Protein 3T8J (pdb70)

Solvent-accessible surface area: 12850 Å² total; per-residue (Å²): 148,74,34,0,0,0,1,3,1,2,0,3,1,1,3,0,0,6,0,0,0,22,58,47,111,22,47,3,17,0,0,0,0,0,0,0,14,0,53,30,114,29,0,7,71,2,2,6,45,0,0,17,70,16,137,101,146,10,37,1,33,30,8,12,85,142,7,64,139,24,134,53,95,53,8,48,138,22,14,0,131,0,0,9,9,104,82,69,17,100,16,173,159,39,176,38,75,180,96,64,0,1,81,2,0,24,78,21,0,76,122,52,58,37,91,0,6,0,0,0,2,1,0,2,1,0,1,0,52,0,41,93,108,37,87,50,0,32,182,53,4,110,29,0,21,0,4,0,0,2,20,131,17,95,13,39,39,32,117,48,0,4,14,9,0,30,0,0,0,11,0,0,77,42,0,9,129,21,57,12,80,6,0,0,0,0,13,9,2,0,40,98,35,20,0,50,104,117,18,19,91,55,0,83,105,46,129,28,176,0,0,87,37,0,25,69,2,0,98,62,9,18,107,28,3,46,82,75,58,174,16,128,5,0,0,0,11,11,0,0,0,0,0,0,4,33,46,31,86,0,12,78,90,81,54,140,36,41,4,40,3,19,49,55,114,101,161,50,24,0,28,6,57,21,10,114,78,98,64,156,112,58,155,29,112,160,68,38,6,34,0,0,14,76,11,60,51,154,34,0,7,100,43,0,53,64,0,0,92,85,79

Radius of gyration: 18.04 Å; Cα contacts (8 Å, |Δi|>4): 731; chains: 1; bounding box: 45×44×44 Å

InterPro domains:
  IPR001910 Inosine/uridine-preferring nucleoside hydrolase domain [PF01156] (5-302)
  IPR023186 Inosine/uridine-preferring nucleoside hydrolase [PTHR12304] (1-308)
  IPR036452 Ribonucleoside hydrolase-like [G3DSA:3.90.245.10] (1-311)
  IPR036452 Ribonucleoside hydrolase-like [SSF53590] (1-309)

Secondary structure (DSSP, 8-state):
--EEEEEE--SHHHHHHHHHHHHTT-EEEEEEE-SSSS-HHHHHHHHHHHHHHTT----EEE--SS-SSS-----HHHH-TTSSSS-----SS----SS-HHHHHHHHHHHTTTTEEEEE-S-SHHHHHHHHH-TTHHHHEEEEEEE---TTS--SSSSS--HHHHH-HHHHHHHHHTT--EEEE-HHHHTTS-B-HHHHHHHHTS-SHHHHHHHHHHHHHHHHHHHTS--SSB--HHHHHHHHHH-GGGEEEEEEEEEEE--SSSTTTT-EEEE-S-SSS-S-SS--EEEEEEE-HHHHHHHHHHHHT--

Sequence (311 aa):
MRHFIIDCDTAEDDVLSLYLLLLKNNIDVVAVTIVEGNISYEEQEVKNALWALEQVNREIPVYPGANKPLLKNYITVEEKVHGKGGIGDVTVEPKRLKAQEKHAALAIIDLANEYAGEELEFLAISPLTNLALLAYLLDNSIVKKIKKVWVMGGAVFGIGNITPVAEFNIWVDPDAAKIVFNNAGFDITMIPWDVIINYPVTDEEWNVIKNMKTRRMSELYVSMYLLHYRQYSSTVQQKKINNGHPHPDAITTAIAIDGSIATRREKRFVVIDNTDNITRGMTLVDRFDADTSWSDKPNAEIVYEINKKSFMEKIYDLLNWF

Organism: Saccharolobus solfataricus (strain ATCC 35092 / DSM 1617 / JCM 11322 / P2) (NCBI:txid273057)

B-factor: mean 30.14, std 11.33, range [12.32, 97.17]

Foldseek 3Di:
DFEEEEEDCDAQLSLVLVLLCVVVPHHYQEYEYEAFAAQRVLRQQNVLQSCVVVVDQRAYAYAYRAAPDDHDDHHCQQQPNNRLHPDRDGDDDHDHDPDHLLVVLLVVLVVQFQRYEYEAAAAQRSVLSNCVVPLVSQRSHNEYQELAADAPQPEDVARRAHGNCLRHVVSVQSVLPSNHAYAYEYPNQQLVQAQAPVNLVVLVPPPDPLSVSSCSRCVSNQVCCCPPVVRRGHTNSSLLSSLCVVPVLQQDDKDFWAWHAACDPDSCRRHTHTFRVPDPDGDDPDGRYIYGRHGDNVSSVVSVVSSSPSD

Nearest PDB structures (foldseek):
  3t8j-assembly1_A  TM=1.003E+00  e=4.787E-69  Saccharolobus solfataricus P2
  3t8i-assembly1_D  TM=9.646E-01  e=1.451E-38  Saccharolobus solfataricus P2
  6zk1-assembly2_C  TM=9.372E-01  e=8.471E-30  Zea mays
  6zk5-assembly1_B  TM=9.400E-01  e=1.609E-27  Zea mays
  4kpn-assembly1_B  TM=9.217E-01  e=1.649E-25  Physcomitrium patens

CATH classification: 3.90.245.10

Structure (mmCIF, N/CA/C/O backbone):
data_3T8J
#
_entry.id   3T8J
#
_cell.length_a   194.940
_cell.length_b   194.940
_cell.length_c   42.860
_cell.angle_alpha   90.000
_cell.angle_beta   90.000
_cell.angle_gamma   120.000
#
_symmetry.space_group_name_H-M   'P 64 2 2'
#
loop_
_entity.id
_entity.type
_entity.pdbx_description
1 polymer 'Purine nucleosidase, (IunH-1)'
2 non-polymer 'SODIUM ION'
3 water water
#
loop_
_atom_site.group_PDB
_atom_site.id
_atom_site.type_symbol
_atom_site.label_atom_id
_atom_site.label_alt_id
_atom_site.label_comp_id
_atom_site.label_asym_id
_atom_site.label_entity_id
_atom_site.label_seq_id
_atom_site.pdbx_PDB_ins_code
_atom_site.Cartn_x
_atom_site.Cartn_y
_atom_site.Cartn_z
_atom_site.occupancy
_atom_site.B_iso_or_equiv
_atom_site.auth_seq_id
_atom_site.auth_comp_id
_atom_site.auth_asym_id
_atom_site.auth_atom_id
_atom_site.pdbx_PDB_model_num
ATOM 1 N N . MET A 1 1 ? -2.349 79.283 -15.101 1.00 35.71 1 MET A N 1
ATOM 2 C CA . MET A 1 1 ? -2.921 79.381 -13.708 1.00 33.94 1 MET A CA 1
ATOM 3 C C . MET A 1 1 ? -4.385 79.800 -13.755 1.00 32.51 1 MET A C 1
ATOM 4 O O . MET A 1 1 ? -4.785 80.693 -14.535 1.00 33.69 1 MET A O 1
ATOM 9 N N . ARG A 1 2 ? -5.184 79.167 -12.903 1.00 30.42 2 ARG A N 1
ATOM 10 C CA . ARG A 1 2 ? -6.589 79.532 -12.776 1.00 29.00 2 ARG A CA 1
ATOM 11 C C . ARG A 1 2 ? -6.735 80.559 -11.654 1.00 28.08 2 ARG A C 1
ATOM 12 O O . ARG A 1 2 ? -5.993 80.496 -10.661 1.00 28.76 2 ARG A O 1
ATOM 20 N N . HIS A 1 3 ? -7.699 81.471 -11.817 1.00 26.18 3 HIS A N 1
ATOM 21 C CA . HIS A 1 3 ? -7.955 82.561 -10.874 1.00 25.26 3 HIS A CA 1
ATOM 22 C C . HIS A 1 3 ? -9.418 82.541 -10.432 1.00 23.86 3 HIS A C 1
ATOM 23 O O . HIS A 1 3 ? -10.324 82.548 -11.267 1.00 24.17 3 HIS A O 1
ATOM 30 N N . PHE A 1 4 ? -9.628 82.515 -9.118 1.00 22.44 4 PHE A N 1
ATOM 31 C CA . PHE A 1 4 ? -10.963 82.395 -8.534 1.00 21.47 4 PHE A CA 1
ATOM 32 C C . PHE A 1 4 ? -11.293 83.507 -7.537 1.00 20.61 4 PHE A C 1
ATOM 33 O O . PHE A 1 4 ? -10.451 83.918 -6.718 1.00 21.07 4 PHE A O 1
ATOM 41 N N . ILE A 1 5 ? -12.552 83.923 -7.542 1.00 19.13 5 ILE A N 1
ATOM 42 C CA . ILE A 1 5 ? -13.187 84.555 -6.370 1.00 19.55 5 ILE A CA 1
ATOM 43 C C . ILE A 1 5 ? -14.027 83.490 -5.695 1.00 18.93 5 ILE A C 1
ATOM 44 O O . ILE A 1 5 ? -14.738 82.728 -6.359 1.00 20.10 5 ILE A O 1
ATOM 49 N N . ILE A 1 6 ? -13.961 83.431 -4.350 1.00 18.99 6 ILE A N 1
ATOM 50 C CA . ILE A 1 6 ? -14.856 82.558 -3.597 1.00 20.18 6 ILE A CA 1
ATOM 51 C C . ILE A 1 6 ? -15.806 83.435 -2.790 1.00 19.95 6 ILE A C 1
ATOM 52 O O . ILE A 1 6 ? -15.373 84.328 -2.079 1.00 20.08 6 ILE A O 1
ATOM 57 N N . ASP A 1 7 ? -17.106 83.177 -2.935 1.00 19.69 7 ASP A N 1
ATOM 58 C CA . ASP A 1 7 ? -18.178 83.958 -2.307 1.00 19.93 7 ASP A CA 1
ATOM 59 C C . ASP A 1 7 ? -18.810 83.114 -1.208 1.00 20.53 7 ASP A C 1
ATOM 60 O O . ASP A 1 7 ? -19.349 82.041 -1.473 1.00 20.99 7 ASP A O 1
ATOM 65 N N . CYS A 1 8 ? -18.708 83.627 0.023 1.00 20.05 8 CYS A N 1
ATOM 66 C CA . CYS A 1 8 ? -18.937 82.871 1.267 1.00 20.48 8 CYS A CA 1
ATOM 67 C C . CYS A 1 8 ? -19.953 83.522 2.224 1.00 20.30 8 CYS A C 1
ATOM 68 O O . CYS A 1 8 ? -19.812 84.695 2.594 1.00 20.69 8 CYS A O 1
ATOM 71 N N . ASP A 1 9 ? -20.938 82.727 2.676 1.00 20.33 9 ASP A N 1
ATOM 72 C CA . ASP A 1 9 ? -21.734 83.012 3.886 1.00 20.59 9 ASP A CA 1
ATOM 73 C C . ASP A 1 9 ? -21.113 82.172 4.998 1.00 21.65 9 ASP A C 1
ATOM 74 O O . ASP A 1 9 ? -21.629 81.146 5.401 1.00 22.42 9 ASP A O 1
ATOM 79 N N . THR A 1 10 ? -19.933 82.607 5.416 1.00 22.11 10 THR A N 1
ATOM 80 C CA . THR A 1 10 ? -18.877 81.693 5.875 1.00 22.73 10 THR A CA 1
ATOM 81 C C . THR A 1 10 ? -19.236 80.797 7.054 1.00 23.18 10 THR A C 1
ATOM 82 O O . THR A 1 10 ? -19.397 81.280 8.178 1.00 24.48 10 THR A O 1
ATOM 86 N N . ALA A 1 11 ? -19.339 79.498 6.792 1.00 23.33 11 ALA A N 1
ATOM 87 C CA . ALA A 1 11 ? -19.480 78.466 7.816 1.00 23.48 11 ALA A CA 1
ATOM 88 C C . ALA A 1 11 ? -18.452 77.348 7.488 1.00 24.52 11 ALA A C 1
ATOM 89 O O . ALA A 1 11 ? -17.534 77.540 6.656 1.00 23.77 11 ALA A O 1
ATOM 91 N N . GLU A 1 12 ? -18.569 76.188 8.123 1.00 24.86 12 GLU A N 1
ATOM 92 C CA . GLU A 1 12 ? -17.548 75.143 8.010 1.00 24.97 12 GLU A CA 1
ATOM 93 C C . GLU A 1 12 ? -17.149 74.745 6.576 1.00 25.55 12 GLU A C 1
ATOM 94 O O . GLU A 1 12 ? -15.966 74.697 6.251 1.00 25.34 12 GLU A O 1
ATOM 100 N N . ASP A 1 13 ? -18.135 74.524 5.719 1.00 24.76 13 ASP A N 1
ATOM 101 C CA . ASP A 1 13 ? -17.832 74.002 4.388 1.00 24.88 13 ASP A CA 1
ATOM 102 C C . ASP A 1 13 ? -17.283 75.103 3.477 1.00 23.82 13 ASP A C 1
ATOM 103 O O . ASP A 1 13 ? -16.617 74.790 2.465 1.00 24.36 13 ASP A O 1
ATOM 108 N N . ASP A 1 14 ? -17.524 76.377 3.809 1.00 22.72 14 ASP A N 1
ATOM 109 C CA . ASP A 1 14 ? -16.891 77.507 3.084 1.00 21.66 14 ASP A CA 1
ATOM 110 C C . ASP A 1 14 ? -15.400 77.551 3.414 1.00 22.04 14 ASP A C 1
ATOM 111 O O . ASP A 1 14 ? -14.564 77.751 2.550 1.00 22.03 14 ASP A O 1
ATOM 116 N N . VAL A 1 15 ? -15.075 77.444 4.713 1.00 22.75 15 VAL A N 1
ATOM 117 C CA . VAL A 1 15 ? -13.675 77.373 5.142 1.00 23.83 15 VAL A CA 1
ATOM 118 C C . VAL A 1 15 ? -12.951 76.214 4.462 1.00 24.55 15 VAL A C 1
ATOM 119 O O . VAL A 1 15 ? -11.853 76.395 3.884 1.00 24.81 15 VAL A O 1
ATOM 123 N N . LEU A 1 16 ? -13.558 75.028 4.463 1.00 25.43 16 LEU A N 1
ATOM 124 C CA . LEU A 1 16 ? -12.900 73.888 3.820 1.00 26.41 16 LEU A CA 1
ATOM 125 C C . LEU A 1 16 ? -12.743 74.062 2.299 1.00 25.98 16 LEU A C 1
ATOM 126 O O . LEU A 1 16 ? -11.746 73.639 1.733 1.00 26.64 16 LEU A O 1
ATOM 131 N N . SER A 1 17 ? -13.715 74.708 1.671 1.00 24.00 17 SER A N 1
ATOM 132 C CA . SER A 1 17 ? -13.639 74.984 0.218 1.00 23.35 17 SER A CA 1
ATOM 133 C C . SER A 1 17 ? -12.478 75.962 -0.111 1.00 23.45 17 SER A C 1
ATOM 134 O O . SER A 1 17 ? -11.724 75.748 -1.090 1.00 23.97 17 SER A O 1
ATOM 137 N N . LEU A 1 18 ? -12.353 77.034 0.668 1.00 23.07 18 LEU A N 1
ATOM 138 C CA . LEU A 1 18 ? -11.232 77.964 0.533 1.00 23.20 18 LEU A CA 1
ATOM 139 C C . LEU A 1 18 ? -9.926 77.173 0.624 1.00 24.14 18 LEU A C 1
ATOM 140 O O . LEU A 1 18 ? -9.006 77.334 -0.200 1.00 24.06 18 LEU A O 1
ATOM 145 N N . TYR A 1 19 ? -9.827 76.319 1.644 1.00 24.83 19 TYR A N 1
ATOM 146 C CA . TYR A 1 19 ? -8.606 75.537 1.853 1.00 27.02 19 TYR A CA 1
ATOM 147 C C . TYR A 1 19 ? -8.337 74.550 0.704 1.00 27.71 19 TYR A C 1
ATOM 148 O O . TYR A 1 19 ? -7.182 74.345 0.334 1.00 29.10 19 TYR A O 1
ATOM 157 N N . LEU A 1 20 ? -9.380 73.942 0.135 1.00 26.36 20 LEU A N 1
ATOM 158 C CA A LEU A 1 20 ? -9.211 73.020 -0.989 0.50 27.88 20 LEU A CA 1
ATOM 159 C CA B LEU A 1 20 ? -9.199 73.030 -1.000 0.50 27.58 20 LEU A CA 1
ATOM 160 C C . LEU A 1 20 ? -8.561 73.765 -2.156 1.00 27.56 20 LEU A C 1
ATOM 161 O O . LEU A 1 20 ? -7.644 73.244 -2.793 1.00 29.00 20 LEU A O 1
ATOM 170 N N . LEU A 1 21 ? -9.032 74.987 -2.427 1.00 26.11 21 LEU A N 1
ATOM 171 C CA . LEU A 1 21 ? -8.444 75.769 -3.526 1.00 26.01 21 LEU A CA 1
ATOM 172 C C . LEU A 1 21 ? -6.972 76.078 -3.209 1.00 26.35 21 LEU A C 1
ATOM 173 O O . LEU A 1 21 ? -6.080 75.868 -4.040 1.00 29.20 21 LEU A O 1
ATOM 178 N N . LEU A 1 22 ? -6.699 76.589 -2.012 1.00 26.22 22 LEU A N 1
ATOM 179 C CA . LEU A 1 22 ? -5.331 77.001 -1.633 1.00 27.36 22 LEU A CA 1
ATOM 180 C C . LEU A 1 22 ? -4.328 75.854 -1.525 1.00 29.87 22 LEU A C 1
ATOM 181 O O . LEU A 1 22 ? -3.163 75.976 -1.991 1.00 31.45 22 LEU A O 1
ATOM 186 N N . LYS A 1 23 ? -4.751 74.746 -0.923 1.00 30.53 23 LYS A N 1
ATOM 187 C CA . LYS A 1 23 ? -3.934 73.549 -0.784 1.00 33.18 23 LYS A CA 1
ATOM 188 C C . LYS A 1 23 ? -3.443 73.109 -2.143 1.00 33.94 23 LYS A C 1
ATOM 189 O O . LYS A 1 23 ? -2.292 72.680 -2.279 1.00 36.10 23 LYS A O 1
ATOM 195 N N . ASN A 1 24 ? -4.335 73.226 -3.127 1.00 33.62 24 ASN A N 1
ATOM 196 C CA . ASN A 1 24 ? -4.094 72.762 -4.495 1.00 34.45 24 ASN A CA 1
ATOM 197 C C . ASN A 1 24 ? -3.535 73.805 -5.496 1.00 33.90 24 ASN A C 1
ATOM 198 O O . ASN A 1 24 ? -3.583 73.598 -6.707 1.00 35.39 24 ASN A O 1
ATOM 203 N N . ASN A 1 25 ? -2.989 74.894 -4.969 1.00 32.75 25 ASN A N 1
ATOM 204 C CA . ASN A 1 25 ? -2.296 75.929 -5.765 1.00 31.65 25 ASN A CA 1
ATOM 205 C C . ASN A 1 25 ? -3.169 76.598 -6.845 1.00 30.76 25 ASN A C 1
ATOM 206 O O . ASN A 1 25 ? -2.685 76.973 -7.923 1.00 30.35 25 ASN A O 1
ATOM 211 N N . ILE A 1 26 ? -4.458 76.754 -6.556 1.00 29.76 26 ILE A N 1
ATOM 212 C CA . ILE A 1 26 ? -5.368 77.598 -7.347 1.00 29.32 26 ILE A CA 1
ATOM 213 C C . ILE A 1 26 ? -5.270 79.023 -6.814 1.00 28.64 26 ILE A C 1
ATOM 214 O O . ILE A 1 26 ? -5.271 79.216 -5.598 1.00 29.71 26 ILE A O 1
ATOM 219 N N . ASP A 1 27 ? -5.169 80.012 -7.699 1.00 26.93 27 ASP A N 1
ATOM 220 C CA . ASP A 1 27 ? -5.013 81.410 -7.282 1.00 26.62 27 ASP A CA 1
ATOM 221 C C . ASP A 1 27 ? -6.361 81.947 -6.831 1.00 25.98 27 ASP A C 1
ATOM 222 O O . ASP A 1 27 ? -7.264 82.109 -7.625 1.00 28.33 27 ASP A O 1
ATOM 227 N N . VAL A 1 28 ? -6.509 82.179 -5.533 1.00 24.09 28 VAL A N 1
ATOM 228 C CA . VAL A 1 28 ? -7.713 82.818 -4.995 1.00 22.67 28 VAL A CA 1
ATOM 229 C C . VAL A 1 28 ? -7.429 84.311 -4.893 1.00 22.44 28 VAL A C 1
ATOM 230 O O . VAL A 1 28 ? -6.535 84.74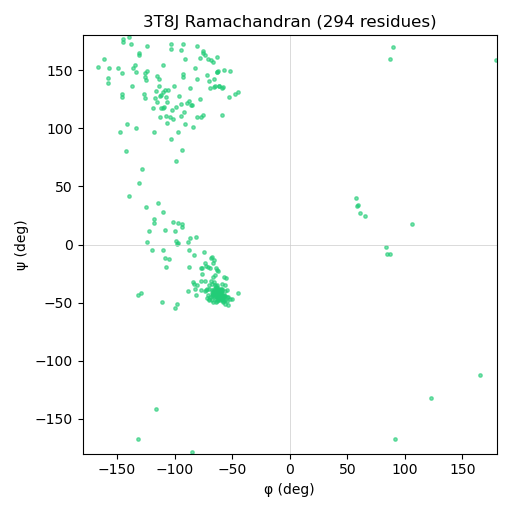1 -4.129 1.00 23.75 28 VAL A O 1
ATOM 234 N N . VAL A 1 29 ? -8.091 85.111 -5.728 1.00 22.03 29 VAL A N 1
ATOM 235 C CA . VAL A 1 29 ? -7.800 86.544 -5.780 1.00 22.51 29 VAL A CA 1
ATOM 236 C C . VAL A 1 29 ? -8.602 87.412 -4.777 1.00 21.77 29 VAL A C 1
ATOM 237 O O . VAL A 1 29 ? -8.206 88.548 -4.476 1.00 23.32 29 VAL A O 1
ATOM 241 N N . ALA A 1 30 ? -9.707 86.878 -4.267 1.00 21.15 30 ALA A N 1
ATOM 242 C CA . ALA A 1 30 ? -10.524 87.579 -3.270 1.00 20.53 30 ALA A CA 1
ATOM 243 C C . ALA A 1 30 ? -11.500 86.615 -2.659 1.00 19.61 30 ALA A C 1
ATOM 244 O O . ALA A 1 30 ? -11.911 85.633 -3.270 1.00 19.69 30 ALA A O 1
ATOM 246 N N . VAL A 1 31 ? -11.886 86.905 -1.418 1.00 19.96 31 VAL A N 1
ATOM 247 C CA . VAL A 1 31 ? -13.019 86.299 -0.755 1.00 20.11 31 VAL A CA 1
ATOM 248 C C . VAL A 1 31 ? -14.087 87.384 -0.577 1.00 20.28 31 VAL A C 1
ATOM 249 O O . VAL A 1 31 ? -13.781 88.482 -0.156 1.00 21.79 31 VAL A O 1
ATOM 253 N N . THR A 1 32 ? -15.314 87.097 -1.001 1.00 19.28 32 THR A N 1
ATOM 254 C CA . THR A 1 32 ? -16.445 88.037 -0.904 1.00 20.07 32 THR A CA 1
ATOM 255 C C . THR A 1 32 ? -17.444 87.438 0.100 1.00 20.23 32 THR A C 1
ATOM 256 O O . THR A 1 32 ? -17.564 86.204 0.174 1.00 20.76 32 THR A O 1
ATOM 260 N N . ILE A 1 33 ? -18.077 88.284 0.922 1.00 19.29 33 ILE A N 1
ATOM 261 C CA . ILE A 1 33 ? -18.982 87.813 1.985 1.00 19.03 33 ILE A CA 1
ATOM 262 C C . ILE A 1 33 ? -20.409 88.230 1.704 1.00 18.26 33 ILE A C 1
ATOM 263 O O . ILE A 1 33 ? -20.659 89.387 1.353 1.00 18.52 33 ILE A O 1
ATOM 268 N N . VAL A 1 34 ? -21.338 87.299 1.921 1.00 18.05 34 VAL A N 1
ATOM 269 C CA . VAL A 1 34 ? -22.762 87.512 1.653 1.00 17.46 34 VAL A CA 1
ATOM 270 C C . VAL A 1 34 ? -23.602 87.003 2.838 1.00 17.78 34 VAL A C 1
ATOM 271 O O . VAL A 1 34 ? -23.176 86.071 3.533 1.00 18.42 34 VAL A O 1
ATOM 275 N N . GLU A 1 35 ? -24.790 87.555 3.010 1.00 18.24 35 GLU A N 1
ATOM 276 C CA . GLU A 1 35 ? -25.735 87.046 4.025 1.00 18.40 35 GLU A CA 1
ATOM 277 C C . GLU A 1 35 ? -26.039 85.568 3.795 1.00 18.36 35 GLU A C 1
ATOM 278 O O . GLU A 1 35 ? -26.050 85.088 2.627 1.00 17.91 35 GLU A O 1
ATOM 284 N N . GLY A 1 36 ? -26.332 84.848 4.864 1.00 19.33 36 GLY A N 1
ATOM 285 C CA . GLY A 1 36 ? -26.795 83.467 4.756 1.00 19.10 36 GLY A CA 1
ATOM 286 C C . GLY A 1 36 ? -26.722 82.722 6.081 1.00 20.48 36 GLY A C 1
ATOM 287 O O . GLY A 1 36 ? -27.509 82.973 6.970 1.00 21.37 36 GLY A O 1
ATOM 288 N N . ASN A 1 37 ? -25.829 81.755 6.141 1.00 20.61 37 ASN A N 1
ATOM 289 C CA . ASN A 1 37 ? -25.803 80.750 7.202 1.00 21.36 37 ASN A CA 1
ATOM 290 C C . ASN A 1 37 ? -25.852 81.309 8.625 1.00 22.12 37 ASN A C 1
ATOM 291 O O . ASN A 1 37 ? -26.592 80.782 9.459 1.00 22.85 37 ASN A O 1
ATOM 296 N N . ILE A 1 38 ? -25.034 82.315 8.916 1.00 22.33 38 ILE A N 1
ATOM 297 C CA . ILE A 1 38 ? -24.959 82.846 10.301 1.00 23.10 38 ILE A CA 1
ATOM 298 C C . ILE A 1 38 ? -24.866 84.378 10.292 1.00 24.04 38 ILE A C 1
ATOM 299 O O . ILE A 1 38 ? -24.799 85.005 9.228 1.00 22.94 38 ILE A O 1
ATOM 304 N N . SER A 1 39 ? -24.814 84.994 11.455 1.00 24.06 39 SER A N 1
ATOM 305 C CA . SER A 1 39 ? -24.694 86.445 11.550 1.00 25.29 39 SER A CA 1
ATOM 306 C C . SER A 1 39 ? -23.595 86.972 10.623 1.00 23.54 39 SER A C 1
ATOM 307 O O . SER A 1 39 ? -22.449 86.492 10.622 1.00 23.37 39 SER A O 1
ATOM 310 N N . TYR A 1 40 ? -23.966 87.970 9.832 1.00 23.48 40 TYR A N 1
ATOM 311 C CA . TYR A 1 40 ? -23.082 88.498 8.775 1.00 22.51 40 TYR A CA 1
ATOM 312 C C . TYR A 1 40 ? -21.719 88.971 9.312 1.00 23.34 40 TYR A C 1
ATOM 313 O O . TYR A 1 40 ? -20.679 88.649 8.736 1.00 23.33 40 TYR A O 1
ATOM 322 N N A GLU A 1 41 ? -21.688 89.703 10.423 0.50 23.04 41 GLU A N 1
ATOM 323 N N B GLU A 1 41 ? -21.720 89.691 10.446 0.50 24.49 41 GLU A N 1
ATOM 324 C CA A 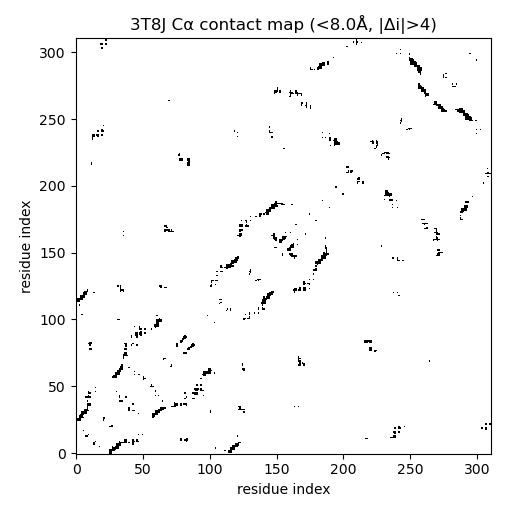GLU A 1 41 ? -20.398 90.223 10.867 0.50 23.52 41 GLU A CA 1
ATOM 325 C CA B GLU A 1 41 ? -20.465 90.193 11.041 0.50 26.13 41 GLU A CA 1
ATOM 326 C C A GLU A 1 41 ? -19.463 89.086 11.353 0.50 23.36 41 GLU A C 1
ATOM 327 C C B GLU A 1 41 ? -19.488 89.070 11.326 0.50 24.89 41 GLU A C 1
ATOM 328 O O A GLU A 1 41 ? -18.242 89.169 11.189 0.50 23.91 41 GLU A O 1
ATOM 329 O O B GLU A 1 41 ? -18.285 89.167 11.072 0.50 25.26 41 GLU A O 1
ATOM 340 N N . GLN A 1 42 ? -20.030 87.990 11.863 1.00 24.26 42 GLN A N 1
ATOM 341 C CA . GLN A 1 42 ? -19.229 86.831 12.211 1.00 24.28 42 GLN A CA 1
ATOM 342 C C . GLN A 1 42 ? -18.724 86.103 10.954 1.00 23.38 42 GLN A C 1
ATOM 343 O O . GLN A 1 42 ? -17.624 85.532 10.952 1.00 23.39 42 GLN A O 1
ATOM 349 N N . GLU A 1 43 ? -19.521 86.120 9.898 1.00 21.38 43 GLU A N 1
ATOM 350 C CA . GLU A 1 43 ? -19.056 85.533 8.619 1.00 20.91 43 GLU A CA 1
ATOM 351 C C . GLU A 1 43 ? -17.807 86.222 8.101 1.00 21.63 43 GLU A C 1
ATOM 352 O O . GLU A 1 43 ? -16.892 85.557 7.588 1.00 20.96 43 GLU A O 1
ATOM 358 N N . VAL A 1 44 ? -17.753 87.551 8.212 1.00 21.20 44 VAL A N 1
ATOM 359 C CA . VAL A 1 44 ? -16.564 88.312 7.817 1.00 21.54 44 VAL A CA 1
ATOM 360 C C . VAL A 1 44 ? -15.348 87.919 8.665 1.00 22.64 44 VAL A C 1
ATOM 361 O O . VAL A 1 44 ? -14.254 87.639 8.177 1.00 22.97 44 VAL A O 1
ATOM 365 N N . LYS A 1 45 ? -15.545 87.863 9.988 1.00 22.91 45 LYS A N 1
ATOM 366 C CA . LYS A 1 45 ? -14.474 87.474 10.881 1.00 24.14 45 LYS A CA 1
ATOM 367 C C . LYS A 1 45 ? -13.997 86.036 10.663 1.00 23.18 45 LYS A C 1
ATOM 368 O O . LYS A 1 45 ? -12.802 85.760 10.730 1.00 24.82 45 LYS A O 1
ATOM 374 N N . ASN A 1 46 ? -14.924 85.144 10.328 1.00 23.45 46 ASN A N 1
ATOM 375 C CA . ASN A 1 46 ? -14.578 83.750 10.039 1.00 22.68 46 ASN A CA 1
ATOM 376 C C . ASN A 1 46 ? -13.620 83.658 8.852 1.00 22.67 46 ASN A C 1
ATOM 377 O O . ASN A 1 46 ? -12.646 82.901 8.887 1.00 23.37 46 ASN A O 1
ATOM 382 N N . ALA A 1 47 ? -13.896 84.433 7.816 1.00 22.39 47 ALA A N 1
ATOM 383 C CA . ALA A 1 47 ? -13.047 84.381 6.633 1.00 21.84 47 ALA A CA 1
ATOM 384 C C . ALA A 1 47 ? -11.629 84.921 6.890 1.00 22.30 47 ALA A C 1
ATOM 385 O O . ALA A 1 47 ? -10.635 84.338 6.468 1.00 23.24 47 ALA A O 1
ATOM 387 N N . LEU A 1 48 ? -11.544 86.047 7.591 1.00 23.60 48 LEU A N 1
ATOM 388 C CA . LEU A 1 48 ? -10.274 86.649 7.967 1.00 24.12 48 LEU A CA 1
ATOM 389 C C . LEU A 1 48 ? -9.442 85.714 8.843 1.00 25.32 48 LEU A C 1
ATOM 390 O O . LEU A 1 48 ? -8.266 85.499 8.604 1.00 25.58 48 LEU A O 1
ATOM 395 N N . TRP A 1 49 ? -10.089 85.136 9.855 1.00 25.35 49 TRP A N 1
ATOM 396 C CA . TRP A 1 49 ? -9.452 84.152 10.702 1.00 27.13 49 TRP A CA 1
ATOM 397 C C . TRP A 1 49 ? -8.971 82.939 9.900 1.00 26.38 49 TRP A C 1
ATOM 398 O O . TRP A 1 49 ? -7.857 82.488 10.104 1.00 27.48 49 TRP A O 1
ATOM 409 N N . ALA A 1 50 ? -9.793 82.422 8.992 1.00 25.77 50 ALA A N 1
ATOM 410 C CA . ALA A 1 50 ? -9.409 81.272 8.173 1.00 24.87 50 ALA A CA 1
ATOM 411 C C . ALA A 1 50 ? -8.135 81.538 7.360 1.00 25.16 50 ALA A C 1
ATOM 412 O O . ALA A 1 50 ? -7.237 80.693 7.304 1.00 25.82 50 ALA A O 1
ATOM 414 N N . LEU A 1 51 ? -8.047 82.715 6.749 1.00 25.00 51 LEU A N 1
ATOM 415 C CA . LEU A 1 51 ? -6.861 83.093 5.976 1.00 25.31 51 LEU A CA 1
ATOM 416 C C . LEU A 1 51 ? -5.609 83.145 6.845 1.00 26.91 51 LEU A C 1
ATOM 417 O O . LEU A 1 51 ? -4.521 82.764 6.404 1.00 27.31 51 LEU A O 1
ATOM 422 N N . GLU A 1 52 ? -5.745 83.642 8.075 1.00 26.90 52 GLU A N 1
ATOM 423 C CA . GLU A 1 52 ? -4.614 83.672 9.022 1.00 28.83 52 GLU A CA 1
ATOM 424 C C . GLU A 1 52 ? -4.017 82.295 9.325 1.00 28.90 52 GLU A C 1
ATOM 425 O O . GLU A 1 52 ? -2.790 82.179 9.511 1.00 31.11 52 GLU A O 1
ATOM 431 N N . GLN A 1 53 ? -4.850 81.256 9.351 1.00 28.77 53 GLN A N 1
ATOM 432 C CA . GLN A 1 53 ? -4.364 79.912 9.707 1.00 30.24 53 GLN A CA 1
ATOM 433 C C . GLN A 1 53 ? -3.454 79.328 8.641 1.00 30.41 53 GLN A C 1
ATOM 434 O O . GLN A 1 53 ? -2.688 78.401 8.918 1.00 32.35 53 GLN A O 1
ATOM 440 N N . VAL A 1 54 ? -3.569 79.872 7.427 1.00 29.64 54 VAL A N 1
ATOM 441 C CA . VAL A 1 54 ? -2.755 79.426 6.293 1.00 30.77 54 VAL A CA 1
ATOM 442 C C . VAL A 1 54 ? -1.848 80.535 5.747 1.00 30.98 54 VAL A C 1
ATOM 443 O O . VAL A 1 54 ? -1.367 80.463 4.609 1.00 30.72 54 VAL A O 1
ATOM 447 N N . ASN A 1 55 ? -1.561 81.535 6.582 1.00 30.44 55 ASN A N 1
ATOM 448 C CA . ASN A 1 55 ? -0.584 82.582 6.285 1.00 30.97 55 ASN A CA 1
ATOM 449 C C . ASN A 1 55 ? -0.828 83.424 5.021 1.00 30.07 55 ASN A C 1
ATOM 450 O O . ASN A 1 55 ? 0.126 83.884 4.389 1.00 30.75 55 ASN A O 1
ATOM 455 N N . ARG A 1 56 ? -2.087 83.662 4.674 1.00 29.23 56 ARG A N 1
ATOM 456 C CA . ARG A 1 56 ? -2.449 84.449 3.488 1.00 29.06 56 ARG A CA 1
ATOM 457 C C . ARG A 1 56 ? -3.046 85.799 3.858 1.00 30.02 56 ARG A C 1
ATOM 458 O O . ARG A 1 56 ? -3.592 85.969 4.969 1.00 30.90 56 ARG A O 1
ATOM 466 N N . GLU A 1 57 ? -2.907 86.753 2.940 1.00 30.42 57 GLU A N 1
ATOM 467 C CA . GLU A 1 57 ? -3.405 88.117 3.126 1.00 31.62 57 GLU A CA 1
ATOM 468 C C . GLU A 1 57 ? -4.337 88.492 1.959 1.00 29.78 57 GLU A C 1
ATOM 469 O O . GLU A 1 57 ? -4.431 89.660 1.555 1.00 31.66 57 GLU A O 1
ATOM 475 N N . ILE A 1 58 ? -5.032 87.487 1.438 1.00 27.75 58 ILE A N 1
ATOM 476 C CA . ILE A 1 58 ? -6.024 87.656 0.360 1.00 25.58 58 ILE A CA 1
ATOM 477 C C . ILE A 1 58 ? -7.101 88.635 0.836 1.00 24.86 58 ILE A C 1
ATOM 478 O O . ILE A 1 58 ? -7.552 88.544 1.970 1.00 24.55 58 ILE A O 1
ATOM 483 N N . PRO A 1 59 ? -7.502 89.601 0.003 1.00 22.82 59 PRO A N 1
ATOM 484 C CA . PRO A 1 59 ? -8.488 90.550 0.499 1.00 22.73 59 PRO A CA 1
ATOM 485 C C . PRO A 1 59 ? -9.877 89.944 0.686 1.00 21.43 59 PRO A C 1
ATOM 486 O O . PRO A 1 59 ? -10.323 89.119 -0.133 1.00 21.56 59 PRO A O 1
ATOM 490 N N . VAL A 1 60 ? -10.531 90.348 1.773 1.00 21.59 60 VAL A N 1
ATOM 491 C CA . VAL A 1 60 ? -11.899 89.985 2.105 1.00 20.84 60 VAL A CA 1
ATOM 492 C C . VAL A 1 60 ? -12.794 91.217 1.956 1.00 21.40 60 VAL A C 1
ATOM 493 O O . VAL A 1 60 ? -12.583 92.247 2.607 1.00 22.20 60 VAL A O 1
ATOM 497 N N . TYR A 1 61 ? -13.755 91.129 1.032 1.00 20.00 61 TYR A N 1
ATOM 498 C CA . TYR A 1 61 ? -14.671 92.215 0.743 1.00 19.53 61 TYR A CA 1
ATOM 499 C C . TYR A 1 61 ? -16.073 91.911 1.271 1.00 20.42 61 TYR A C 1
ATOM 500 O O . TYR A 1 61 ? -16.781 91.034 0.735 1.00 20.54 61 TYR A O 1
ATOM 509 N N . PRO A 1 62 ? -16.506 92.646 2.310 1.00 21.06 62 PRO A N 1
ATOM 510 C CA . PRO A 1 62 ? -17.874 92.481 2.755 1.00 21.18 62 PRO A CA 1
ATOM 511 C C . PRO A 1 62 ? -18.857 92.944 1.683 1.00 20.66 62 PRO A C 1
ATOM 512 O O . PRO A 1 62 ? -18.696 94.020 1.109 1.00 22.33 62 PRO A O 1
ATOM 516 N N . GLY A 1 63 ? -19.890 92.147 1.460 1.00 19.44 63 GLY A N 1
ATOM 517 C CA . GLY A 1 63 ? -20.916 92.480 0.468 1.00 19.26 63 GLY A CA 1
ATOM 518 C C . GLY A 1 63 ? -22.282 92.690 1.090 1.00 19.19 63 GLY A C 1
ATOM 519 O O . GLY A 1 63 ? -22.423 93.275 2.184 1.00 20.43 63 GLY A O 1
ATOM 520 N N . ALA A 1 64 ? -23.314 92.219 0.405 1.00 18.50 64 ALA A N 1
ATOM 521 C CA . ALA A 1 64 ? -24.682 92.341 0.894 1.00 19.54 64 ALA A CA 1
ATOM 522 C C . ALA A 1 64 ? -24.878 91.682 2.259 1.00 19.55 64 ALA A C 1
ATOM 523 O O . ALA A 1 64 ? -24.452 90.549 2.441 1.00 19.23 64 ALA A O 1
ATOM 525 N N . ASN A 1 65 ? -25.581 92.356 3.173 1.00 21.22 65 ASN A N 1
ATOM 526 C CA . ASN A 1 65 ? -25.95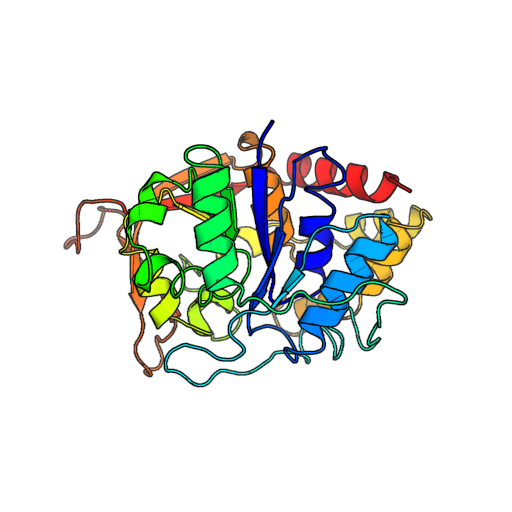9 91.740 4.444 1.00 21.38 65 ASN A CA 1
ATOM 527 C C . ASN A 1 65 ? -27.428 91.422 4.563 1.00 20.78 65 ASN A C 1
ATOM 528 O O . ASN A 1 65 ? -27.909 91.059 5.649 1.00 22.30 65 ASN A O 1
ATOM 533 N N . LYS A 1 66 ? -28.136 91.483 3.440 1.00 19.62 66 LYS A N 1
ATOM 534 C CA . LYS A 1 66 ? -29.517 91.049 3.370 1.00 19.87 66 LYS A CA 1
ATOM 535 C C . LYS A 1 66 ? -29.864 90.822 1.878 1.00 18.35 66 LYS A C 1
ATOM 536 O O . LYS A 1 66 ? -29.182 91.363 0.994 1.00 19.12 66 LYS A O 1
ATOM 542 N N . PRO A 1 67 ? -30.920 90.025 1.619 1.00 17.55 67 PRO A N 1
ATOM 543 C CA . PRO A 1 67 ? -31.352 89.781 0.228 1.00 17.29 67 PRO A CA 1
ATOM 544 C C . PRO A 1 67 ? -31.807 91.072 -0.446 1.00 17.98 67 PRO A C 1
ATOM 545 O O . PRO A 1 67 ? -32.121 92.071 0.195 1.00 19.10 67 PRO A O 1
ATOM 549 N N . LEU A 1 68 ? -31.856 91.052 -1.778 1.00 18.50 68 LEU A N 1
ATOM 550 C CA . LEU A 1 68 ? -32.324 92.226 -2.491 1.00 19.22 68 LEU A CA 1
ATOM 551 C C . LEU A 1 68 ? -33.692 92.718 -2.034 1.00 20.86 68 LEU A C 1
ATOM 552 O O . LEU A 1 68 ? -33.887 93.919 -1.853 1.00 23.18 68 LEU A O 1
ATOM 557 N N . LEU A 1 69 ? -34.638 91.791 -1.871 1.00 20.77 69 LEU A N 1
ATOM 558 C CA . LEU A 1 69 ? -36.058 92.094 -1.597 1.00 24.17 69 LEU A CA 1
ATOM 559 C C . LEU A 1 69 ? -36.642 91.345 -0.391 1.00 24.09 69 LEU A C 1
ATOM 560 O O . LEU A 1 69 ? -37.446 91.904 0.391 1.00 27.61 69 LEU A O 1
ATOM 565 N N . LYS A 1 70 ? -36.307 90.080 -0.253 1.00 21.82 70 LYS A N 1
ATOM 566 C CA . LYS A 1 70 ? -37.023 89.230 0.681 1.00 22.22 70 LYS A CA 1
ATOM 567 C C . LYS A 1 70 ? -36.403 89.222 2.069 1.00 21.56 70 LYS A C 1
ATOM 568 O O . LYS A 1 70 ? -35.241 89.551 2.236 1.00 20.99 70 LYS A O 1
ATOM 574 N N . ASN A 1 71 ? -37.206 88.830 3.029 1.00 22.41 71 ASN A N 1
ATOM 575 C CA . ASN A 1 71 ? -36.652 88.483 4.333 1.00 22.77 71 ASN A CA 1
ATOM 576 C C . ASN A 1 71 ? -36.030 87.100 4.263 1.00 22.26 71 ASN A C 1
ATOM 577 O O . ASN A 1 71 ? -36.376 86.304 3.371 1.00 23.37 71 ASN A O 1
ATOM 582 N N . TYR A 1 72 ? -35.140 86.776 5.205 1.00 21.81 72 TYR A N 1
ATOM 583 C CA . TYR A 1 72 ? -34.523 85.462 5.273 1.00 20.88 72 TYR A CA 1
ATOM 584 C C . TYR A 1 72 ? -34.318 85.112 6.757 1.00 22.06 72 TYR A C 1
ATOM 585 O O . TYR A 1 72 ? -34.614 85.927 7.621 1.00 23.64 72 TYR A O 1
ATOM 594 N N . ILE A 1 73 ? -33.874 83.888 7.017 1.00 21.25 73 ILE A N 1
ATOM 595 C CA . ILE A 1 73 ? -33.432 83.494 8.368 1.00 22.12 73 ILE A CA 1
ATOM 596 C C . ILE A 1 73 ? -32.015 82.958 8.296 1.00 21.83 73 ILE A C 1
ATOM 597 O O . ILE A 1 73 ? -31.641 82.264 7.324 1.00 21.89 73 ILE A O 1
ATOM 602 N N . THR A 1 74 ? -31.206 83.294 9.314 1.00 21.49 74 THR A N 1
ATOM 603 C CA . THR A 1 74 ? -29.968 82.584 9.534 1.00 21.59 74 THR A CA 1
ATOM 604 C C . THR A 1 74 ? -30.269 81.186 10.122 1.00 22.63 74 THR A C 1
ATOM 605 O O . THR A 1 74 ? -31.386 80.937 10.611 1.00 24.92 74 THR A O 1
ATOM 609 N N . VAL A 1 75 ? -29.286 80.294 10.052 1.00 22.21 75 VAL A N 1
ATOM 610 C CA . VAL A 1 75 ? -29.410 78.920 10.529 1.00 23.16 75 VAL A CA 1
ATOM 611 C C . VAL A 1 75 ? -28.248 78.508 11.481 1.00 24.21 75 VAL A C 1
ATOM 612 O O . VAL A 1 75 ? -27.544 77.505 11.268 1.00 23.84 75 VAL A O 1
ATOM 616 N N A GLU A 1 76 ? -28.057 79.294 12.540 0.50 24.31 76 GLU A N 1
ATOM 617 N N B GLU A 1 76 ? -28.076 79.300 12.545 0.50 24.25 76 GLU A N 1
ATOM 618 C CA A GLU A 1 76 ? -27.066 78.937 13.557 0.50 25.34 76 GLU A CA 1
ATOM 619 C CA B GLU A 1 76 ? -27.136 78.957 13.622 0.50 25.30 76 GLU A CA 1
ATOM 620 C C A GLU A 1 76 ? -27.425 77.617 14.256 0.50 25.50 76 GLU A C 1
ATOM 621 C C B GLU A 1 76 ? -27.424 77.591 14.205 0.50 25.34 76 GLU A C 1
ATOM 622 O O A GLU A 1 76 ? -26.538 76.963 14.809 0.50 26.96 76 GLU A O 1
ATOM 623 O O B GLU A 1 76 ? -26.502 76.895 14.644 0.50 26.57 76 GLU A O 1
ATOM 634 N N . LYS A 1 77 ? -28.693 77.192 14.209 1.00 25.17 77 LYS A N 1
ATOM 635 C CA . LYS A 1 77 ? -29.047 75.860 14.732 1.00 26.50 77 LYS A CA 1
ATOM 636 C C . LYS A 1 77 ? -28.329 74.747 13.943 1.00 26.93 77 LYS A C 1
ATOM 637 O O . LYS A 1 77 ? -28.012 73.677 14.478 1.00 28.66 77 LYS A O 1
ATOM 643 N N . VAL A 1 78 ? -28.111 74.993 12.642 1.00 25.33 78 VAL A N 1
ATOM 644 C CA . VAL A 1 78 ? -27.505 74.011 11.771 1.00 25.98 78 VAL A CA 1
ATOM 645 C C . VAL A 1 78 ? -25.981 74.002 11.905 1.00 25.75 78 VAL A C 1
ATOM 646 O O . VAL A 1 78 ? -25.371 72.931 11.949 1.00 27.56 78 VAL A O 1
ATOM 650 N N . HIS A 1 79 ? -25.368 75.183 11.961 1.00 30.89 79 HIS A N 1
ATOM 651 C CA . HIS A 1 79 ? -23.896 75.332 11.858 1.00 31.01 79 HIS A CA 1
ATOM 652 C C . HIS A 1 79 ? -23.207 75.751 13.157 1.00 33.79 79 HIS A C 1
ATOM 653 O O . HIS A 1 79 ? -21.983 75.832 13.193 1.00 35.75 79 HIS A O 1
ATOM 660 N N . GLY A 1 80 ? -23.972 76.025 14.202 1.00 33.72 80 GLY A N 1
ATOM 661 C CA . GLY A 1 80 ? -23.441 76.640 15.431 1.00 35.35 80 GLY A CA 1
ATOM 662 C C . GLY A 1 80 ? -23.439 78.159 15.357 1.00 34.23 80 GLY A C 1
ATOM 663 O O . GLY A 1 80 ? -23.455 78.735 14.270 1.00 32.31 80 GLY A O 1
ATOM 664 N N . LYS A 1 81 ? -23.386 78.826 16.516 1.00 36.32 81 LYS A N 1
ATOM 665 C CA . LYS A 1 81 ? -23.391 80.296 16.528 1.00 36.98 81 LYS A CA 1
ATOM 666 C C . LYS A 1 81 ? -22.265 80.893 15.697 1.00 34.90 81 LYS A C 1
ATOM 667 O O . LYS A 1 81 ? -22.434 81.953 15.079 1.00 35.68 81 LYS A O 1
ATOM 673 N N . GLY A 1 82 ? -21.109 80.232 15.675 1.00 32.70 82 GLY A N 1
ATOM 674 C CA . GLY A 1 82 ? -19.955 80.757 14.981 1.00 31.18 82 GLY A CA 1
ATOM 675 C C . GLY A 1 82 ? -19.773 80.145 13.602 1.00 28.62 82 GLY A C 1
ATOM 676 O O . GLY A 1 82 ? -18.776 80.404 12.932 1.00 28.76 82 GLY A O 1
ATOM 677 N N . GLY A 1 83 ? -20.697 79.285 13.203 1.00 28.87 83 GLY A N 1
ATOM 678 C CA . GLY A 1 83 ? -20.634 78.666 11.851 1.00 27.69 83 GLY A CA 1
ATOM 679 C C . GLY A 1 83 ? -19.744 77.427 11.764 1.00 29.04 83 GLY A C 1
ATOM 680 O O . GLY A 1 83 ? -19.767 76.688 10.758 1.00 28.72 83 GLY A O 1
ATOM 681 N N . ILE A 1 84 ? -19.014 77.157 12.844 1.00 31.85 84 ILE A N 1
ATOM 682 C CA . ILE A 1 84 ? -18.061 76.056 12.946 1.00 33.94 84 ILE A CA 1
ATOM 683 C C . ILE A 1 84 ? -18.229 75.461 14.341 1.00 36.17 84 ILE A C 1
ATOM 684 O O . ILE A 1 84 ? -17.260 75.101 15.013 1.00 39.31 84 ILE A O 1
ATOM 689 N N . GLY A 1 85 ? -19.487 75.341 14.740 1.00 36.53 85 GLY A N 1
ATOM 690 C CA . GLY A 1 85 ? -19.828 75.096 16.142 1.00 39.17 85 GLY A CA 1
ATOM 691 C C . GLY A 1 85 ? -20.044 76.410 16.867 1.00 39.19 85 GLY A C 1
ATOM 692 O O . GLY A 1 85 ? -20.176 77.450 16.244 1.00 36.28 85 GLY A O 1
ATOM 693 N N . ASP A 1 86 ? -20.100 76.372 18.201 1.00 41.30 86 ASP A N 1
ATOM 694 C CA . ASP A 1 86 ? -20.418 77.613 18.933 1.00 42.94 86 ASP A CA 1
ATOM 695 C C . ASP A 1 86 ? -19.247 78.566 19.201 1.00 42.42 86 ASP A C 1
ATOM 696 O O . ASP A 1 86 ? -19.478 79.678 19.685 1.00 43.88 86 ASP A O 1
ATOM 701 N N . VAL A 1 87 ? -18.002 78.150 18.936 1.00 41.35 87 VAL A N 1
ATOM 702 C CA . VAL A 1 87 ? -16.864 79.074 19.003 1.00 41.11 87 VAL A CA 1
ATOM 703 C C . VAL A 1 87 ? -17.038 80.199 17.980 1.00 37.58 87 VAL A C 1
ATOM 704 O O . VAL A 1 87 ? -17.457 79.950 16.844 1.00 35.46 87 VAL A O 1
ATOM 708 N N . THR A 1 88 ? -16.745 81.424 18.412 1.00 37.10 88 THR A N 1
ATOM 709 C CA . THR A 1 88 ? -16.822 82.623 17.596 1.00 35.29 88 THR A CA 1
ATOM 710 C C . THR A 1 88 ? -15.432 83.224 17.504 1.00 34.47 88 THR A C 1
ATOM 711 O O . THR A 1 88 ? -14.984 83.966 18.377 1.00 35.80 88 THR A O 1
ATOM 715 N N . VAL A 1 89 ? -14.743 82.896 16.410 1.00 31.63 89 VAL A N 1
ATOM 716 C CA . VAL A 1 89 ? -13.351 83.270 16.233 1.00 31.47 89 VAL A CA 1
ATOM 717 C C . VAL A 1 89 ? -13.183 84.741 15.880 1.00 30.00 89 VAL A C 1
ATOM 718 O O . VAL A 1 89 ? -14.139 85.407 15.493 1.00 30.31 89 VAL A O 1
ATOM 722 N N . GLU A 1 90 ? -11.957 85.223 16.011 1.00 31.32 90 GLU A N 1
ATOM 723 C CA . GLU A 1 90 ? -11.621 86.616 15.738 1.00 31.50 90 GLU A CA 1
ATOM 724 C C . GLU A 1 90 ? -10.205 86.620 15.153 1.00 31.24 90 GLU A C 1
ATOM 725 O O . GLU A 1 90 ? -9.284 86.069 15.764 1.00 33.45 90 GLU A O 1
ATOM 731 N N . PRO A 1 91 ? -10.017 87.244 13.984 1.00 30.57 91 PRO A N 1
ATOM 732 C CA . PRO A 1 91 ? -8.642 87.406 13.495 1.00 31.23 91 PRO A CA 1
ATOM 733 C C . PRO A 1 91 ? -7.796 88.258 14.422 1.00 33.25 91 PRO A C 1
ATOM 734 O O . PRO A 1 91 ? -8.306 89.173 15.107 1.00 33.69 91 PRO A O 1
ATOM 738 N N . LYS A 1 92 ? -6.501 87.953 14.448 1.00 33.71 92 LYS A N 1
ATOM 739 C CA . LYS A 1 92 ? -5.556 88.713 15.244 1.00 36.19 92 LYS A CA 1
ATOM 740 C C . LYS A 1 92 ? -5.033 89.957 14.564 1.00 36.34 92 LYS A C 1
ATOM 741 O O . LYS A 1 92 ? -4.674 90.923 15.235 1.00 38.00 92 LYS A O 1
ATOM 747 N N . ARG A 1 93 ? -4.911 89.914 13.232 1.00 34.63 93 ARG A N 1
ATOM 748 C CA . ARG A 1 93 ? -4.257 90.968 12.482 1.00 35.77 93 ARG A CA 1
ATOM 749 C C . ARG A 1 93 ? -5.049 91.454 11.257 1.00 34.73 93 ARG A C 1
ATOM 750 O O . ARG A 1 93 ? -5.101 92.657 11.003 1.00 35.63 93 ARG A O 1
ATOM 758 N N . LEU A 1 94 ? -5.631 90.544 10.482 1.00 33.64 94 LEU A N 1
ATOM 759 C CA . LEU A 1 94 ? -6.255 90.945 9.228 1.00 32.75 94 LEU A CA 1
ATOM 760 C C . LEU A 1 94 ? -7.539 91.723 9.457 1.00 32.29 94 LEU A C 1
ATOM 761 O O . LEU A 1 94 ? -8.272 91.441 10.413 1.00 32.12 94 LEU A O 1
ATOM 766 N N . LYS A 1 95 ? -7.796 92.682 8.564 1.00 31.47 95 LYS A N 1
ATOM 767 C CA . LYS A 1 95 ? -9.005 93.508 8.584 1.00 31.40 95 LYS A CA 1
ATOM 768 C C . LYS A 1 95 ? -9.713 93.423 7.234 1.00 29.75 95 LYS A C 1
ATOM 769 O O . LYS A 1 95 ? -9.063 93.298 6.187 1.00 30.20 95 LYS A O 1
ATOM 775 N N . ALA A 1 96 ? -11.041 93.505 7.253 1.00 28.27 96 ALA A N 1
ATOM 776 C CA . ALA A 1 96 ? -11.838 93.538 6.024 1.00 27.95 96 ALA A CA 1
ATOM 777 C C . ALA A 1 96 ? -11.528 94.783 5.195 1.00 28.51 96 ALA A C 1
ATOM 778 O O . ALA A 1 96 ? -11.178 95.839 5.730 1.00 30.43 96 ALA A O 1
ATOM 780 N N . GLN A 1 97 ? -11.630 94.651 3.866 1.00 28.63 97 GLN A N 1
ATOM 781 C CA . GLN A 1 97 ? -11.577 95.780 2.984 1.00 30.71 97 GLN A CA 1
ATOM 782 C C . GLN A 1 97 ? -12.815 96.658 3.165 1.00 31.75 97 GLN A C 1
ATOM 783 O O . GLN A 1 97 ? -13.859 96.182 3.601 1.00 31.41 97 GLN A O 1
ATOM 789 N N . GLU A 1 98 ? -12.712 97.920 2.756 1.00 35.01 98 GLU A N 1
ATOM 790 C CA . GLU A 1 98 ? -13.873 98.843 2.802 1.00 37.63 98 GLU A CA 1
ATOM 791 C C . GLU A 1 98 ? -14.811 98.720 1.601 1.00 37.70 98 GLU A C 1
ATOM 792 O O . GLU A 1 98 ? -16.031 98.853 1.734 1.00 38.36 98 GLU A O 1
ATOM 798 N N . LYS A 1 99 ? -14.251 98.419 0.440 1.00 37.33 99 LYS A N 1
ATOM 799 C CA . LYS A 1 99 ? -15.019 98.352 -0.806 1.00 37.72 99 LYS A CA 1
ATOM 800 C C . LYS A 1 99 ? -16.058 97.225 -0.796 1.00 34.86 99 LYS A C 1
ATOM 801 O O . LYS A 1 99 ? -15.765 96.132 -0.355 1.00 32.57 99 LYS A O 1
ATOM 807 N N . HIS A 1 100 ? -17.272 97.515 -1.270 1.00 24.64 100 HIS A N 1
ATOM 808 C CA . HIS A 1 100 ? -18.337 96.538 -1.378 1.00 23.50 100 HIS A CA 1
ATOM 809 C C . HIS A 1 100 ? -17.918 95.414 -2.318 1.00 22.60 100 HIS A C 1
ATOM 810 O O . HIS A 1 100 ? -17.356 95.672 -3.375 1.00 23.60 100 HIS A O 1
ATOM 817 N N . ALA A 1 101 ? -18.195 94.175 -1.927 1.00 21.87 101 ALA A N 1
ATOM 818 C CA . ALA A 1 101 ? -17.943 93.010 -2.762 1.00 20.28 101 ALA A CA 1
ATOM 819 C C . ALA A 1 101 ? -18.398 93.183 -4.217 1.00 20.28 101 ALA A C 1
ATOM 820 O O . ALA A 1 101 ? -17.696 92.741 -5.110 1.00 20.42 101 ALA A O 1
ATOM 822 N N . ALA A 1 102 ? -19.566 93.768 -4.446 1.00 20.29 102 ALA A N 1
ATOM 823 C CA . ALA A 1 102 ? -20.055 93.879 -5.860 1.00 20.61 102 ALA A CA 1
ATOM 824 C C . ALA A 1 102 ? -19.120 94.720 -6.726 1.00 22.13 102 ALA A C 1
ATOM 825 O O . ALA A 1 102 ? -18.864 94.382 -7.903 1.00 22.66 102 ALA A O 1
ATOM 827 N N . LEU A 1 103 ? -18.571 95.796 -6.170 1.00 22.40 103 LEU A N 1
ATOM 828 C CA . LEU A 1 103 ? -17.608 96.627 -6.855 1.00 23.10 103 LEU A CA 1
ATOM 829 C C . LEU A 1 103 ? -16.255 95.918 -7.045 1.00 23.10 103 LEU A C 1
ATOM 830 O O . LEU A 1 103 ? -15.612 96.034 -8.114 1.00 24.03 103 LEU A O 1
ATOM 835 N N . ALA A 1 104 ? -15.824 95.148 -6.041 1.00 21.94 104 ALA A N 1
ATOM 836 C CA . ALA A 1 104 ? -14.612 94.340 -6.162 1.00 22.20 104 ALA A CA 1
ATOM 837 C C . ALA A 1 104 ? -14.728 93.284 -7.262 1.00 22.35 104 ALA A C 1
ATOM 838 O O . ALA A 1 104 ? -13.786 93.046 -8.013 1.00 23.07 104 ALA A O 1
ATOM 840 N N . ILE A 1 105 ? -15.884 92.645 -7.362 1.00 21.03 105 ILE A N 1
ATOM 841 C CA . ILE A 1 105 ? -16.131 91.649 -8.438 1.00 20.51 105 ILE A CA 1
ATOM 842 C C . ILE A 1 105 ? -15.974 92.289 -9.818 1.00 21.34 105 ILE A C 1
ATOM 843 O O . ILE A 1 105 ? -15.324 91.713 -10.684 1.00 21.73 105 ILE A O 1
ATOM 848 N N . ILE A 1 106 ? -16.527 93.490 -9.998 1.00 20.45 106 ILE A N 1
ATOM 849 C CA . ILE A 1 106 ? -16.386 94.190 -11.286 1.00 21.92 106 ILE A CA 1
ATOM 850 C C . ILE A 1 106 ? -14.908 94.500 -11.583 1.00 22.90 106 ILE A C 1
ATOM 851 O O . ILE A 1 106 ? -14.415 94.235 -12.697 1.00 24.22 106 ILE A O 1
ATOM 856 N N . ASP A 1 107 ? -14.180 95.027 -10.596 1.00 23.73 107 ASP A N 1
ATOM 857 C CA . ASP A 1 107 ? -12.766 95.353 -10.783 1.00 25.16 107 ASP A CA 1
ATOM 858 C C . ASP A 1 107 ? -11.940 94.116 -11.154 1.00 25.06 107 ASP A C 1
ATOM 859 O O . ASP A 1 107 ? -11.083 94.165 -12.038 1.00 25.21 107 ASP A O 1
ATOM 864 N N . LEU A 1 108 ? -12.188 93.012 -10.456 1.00 24.12 108 LEU A N 1
ATOM 865 C CA . LEU A 1 108 ? -11.457 91.756 -10.648 1.00 24.08 108 LEU A CA 1
ATOM 866 C C . LEU A 1 108 ? -11.812 91.090 -11.995 1.00 24.21 108 LEU A C 1
ATOM 867 O O . LEU A 1 108 ? -10.949 90.489 -12.649 1.00 24.99 108 LEU A O 1
ATOM 872 N N . ALA A 1 109 ? -13.065 91.221 -12.411 1.00 23.38 109 ALA A N 1
ATOM 873 C CA . ALA A 1 109 ? -13.500 90.725 -13.718 1.00 23.30 109 ALA A CA 1
ATOM 874 C C . ALA A 1 109 ? -12.774 91.466 -14.829 1.00 24.94 109 ALA A C 1
ATOM 875 O O . ALA A 1 109 ? -12.448 90.885 -15.862 1.00 26.50 109 ALA A O 1
ATOM 877 N N . ASN A 1 110 ? -12.501 92.748 -14.631 1.00 25.16 110 ASN A N 1
ATOM 878 C CA . ASN A 1 110 ? -11.690 93.493 -15.590 1.00 27.36 110 ASN A CA 1
ATOM 879 C C . ASN A 1 110 ? -10.229 93.078 -15.541 1.00 27.70 110 ASN A C 1
ATOM 880 O O . ASN A 1 110 ? -9.607 92.866 -16.593 1.00 30.40 110 ASN A O 1
ATOM 885 N N . GLU A 1 111 ? -9.660 92.962 -14.338 1.00 27.72 111 GLU A N 1
ATOM 886 C CA . GLU A 1 111 ? -8.235 92.622 -14.198 1.00 28.77 111 GLU A CA 1
ATOM 887 C C . GLU A 1 111 ? -7.911 91.242 -14.779 1.00 28.81 111 GLU A C 1
ATOM 888 O O . GLU A 1 111 ? -6.848 91.063 -15.425 1.00 31.49 111 GLU A O 1
ATOM 894 N N . TYR A 1 112 ? -8.834 90.293 -14.597 1.00 27.65 112 TYR A N 1
ATOM 895 C CA . TYR A 1 112 ? -8.688 88.901 -15.050 1.00 28.01 112 TYR A CA 1
ATOM 896 C C . TYR A 1 112 ? -9.707 88.516 -16.138 1.00 28.58 112 TYR A C 1
ATOM 897 O O . TYR A 1 112 ? -10.120 87.355 -16.229 1.00 28.61 112 TYR A O 1
ATOM 906 N N . ALA A 1 113 ? -10.036 89.471 -17.015 1.00 28.48 113 ALA A N 1
ATOM 907 C CA . ALA A 1 113 ? -11.054 89.264 -18.052 1.00 28.67 113 ALA A CA 1
ATOM 908 C C . ALA A 1 113 ? -10.767 88.017 -18.869 1.00 29.41 113 ALA A C 1
ATOM 909 O O . ALA A 1 113 ? -9.653 87.844 -19.422 1.00 31.62 113 ALA A O 1
ATOM 911 N N . GLY A 1 114 ? -11.773 87.156 -18.949 1.00 29.13 114 GLY A N 1
ATOM 912 C CA . GLY A 1 114 ? -11.696 85.947 -19.724 1.00 31.19 114 GLY A CA 1
ATOM 913 C C . GLY A 1 114 ? -11.111 84.757 -19.006 1.00 31.94 114 GLY A C 1
ATOM 914 O O . GLY A 1 114 ? -11.146 83.639 -19.546 1.00 33.53 114 GLY A O 1
ATOM 915 N N . GLU A 1 115 ? -10.572 84.972 -17.801 1.00 30.54 115 GLU A N 1
ATOM 916 C CA A GLU A 1 115 ? -9.982 83.883 -17.033 0.50 31.27 115 GLU A CA 1
ATOM 917 C CA B GLU A 1 115 ? -9.975 83.882 -17.032 0.50 31.38 115 GLU A CA 1
ATOM 918 C C . GLU A 1 115 ? -10.590 83.746 -15.630 1.00 30.01 115 GLU A C 1
ATOM 919 O O . GLU A 1 115 ? -10.451 82.697 -15.002 1.00 31.79 115 GLU A O 1
ATOM 930 N N . LEU A 1 116 ? -11.283 84.775 -15.154 1.00 26.86 116 LEU A N 1
ATOM 931 C CA . LEU A 1 116 ? -11.795 84.737 -13.774 1.00 24.90 116 LEU A CA 1
ATOM 932 C C . LEU A 1 116 ? -12.904 83.700 -13.631 1.00 23.88 116 LEU A C 1
ATOM 933 O O . LEU A 1 116 ? -13.836 83.658 -14.442 1.00 24.01 116 LEU A O 1
ATOM 938 N N . GLU A 1 117 ? -12.829 82.897 -12.565 1.00 22.34 117 GLU A N 1
ATOM 939 C CA . GLU A 1 117 ? -13.862 81.954 -12.230 1.00 20.90 117 GLU A CA 1
ATOM 940 C C . GLU A 1 117 ? -14.480 82.357 -10.902 1.00 21.71 117 GLU A C 1
ATOM 941 O O . GLU A 1 117 ? -13.788 82.872 -10.022 1.00 22.26 117 GLU A O 1
ATOM 947 N N . PHE A 1 118 ? -15.772 82.129 -10.772 1.00 20.36 118 PHE A N 1
ATOM 948 C CA . PHE A 1 118 ? -16.525 82.547 -9.576 1.00 19.30 118 PHE A CA 1
ATOM 949 C C . PHE A 1 118 ? -17.111 81.325 -8.887 1.00 20.30 118 PHE A C 1
ATOM 950 O O . PHE A 1 118 ? -17.937 80.618 -9.458 1.00 20.73 118 PHE A O 1
ATOM 958 N N . LEU A 1 119 ? -16.682 81.075 -7.640 1.00 19.84 119 LEU A N 1
ATOM 959 C CA . LEU A 1 119 ? -17.169 79.931 -6.874 1.00 19.76 119 LEU A CA 1
ATOM 960 C C . LEU A 1 119 ? -18.297 80.432 -5.961 1.00 19.64 119 LEU A C 1
ATOM 961 O O . LEU A 1 119 ? -18.057 81.027 -4.898 1.00 20.00 119 LEU A O 1
ATOM 966 N N . ALA A 1 120 ? -19.523 80.238 -6.459 1.00 19.18 120 ALA A N 1
ATOM 967 C CA . ALA A 1 120 ? -20.759 80.707 -5.851 1.00 18.68 120 ALA A CA 1
ATOM 968 C C . ALA A 1 120 ? -21.324 79.601 -4.974 1.00 19.54 120 ALA A C 1
ATOM 969 O O . ALA A 1 120 ? -22.248 78.873 -5.371 1.00 20.10 120 ALA A O 1
ATOM 971 N N . ILE A 1 121 ? -20.782 79.507 -3.758 1.00 18.84 121 ILE A N 1
ATOM 972 C CA . ILE A 1 121 ? -21.200 78.481 -2.781 1.00 19.31 121 ILE A CA 1
ATOM 973 C C . ILE A 1 121 ? -22.148 79.024 -1.709 1.00 19.49 121 ILE A C 1
ATOM 974 O O . ILE A 1 121 ? -22.306 78.423 -0.655 1.00 20.37 121 ILE A O 1
ATOM 979 N N . SER A 1 122 ? -22.768 80.157 -1.993 1.00 18.28 122 SER A N 1
ATOM 980 C CA . SER A 1 122 ? -23.587 80.919 -1.052 1.00 18.48 122 SER A CA 1
ATOM 981 C C . SER A 1 122 ? -24.762 81.581 -1.765 1.00 17.96 122 SER A C 1
ATOM 982 O O . SER A 1 122 ? -24.856 81.526 -3.019 1.00 17.28 122 SER A O 1
ATOM 985 N N . PRO A 1 123 ? -25.647 82.271 -1.036 1.00 16.55 123 PRO A N 1
ATOM 986 C CA . PRO A 1 123 ? -26.669 83.080 -1.723 1.00 16.90 123 PRO A CA 1
ATOM 987 C C . PRO A 1 123 ? -26.046 84.044 -2.765 1.00 16.47 123 PRO A C 1
ATOM 988 O O . PRO A 1 123 ? -24.923 84.497 -2.597 1.00 16.92 123 PRO A O 1
ATOM 992 N N . LEU A 1 124 ? -26.776 84.339 -3.839 1.00 16.47 124 LEU A N 1
ATOM 993 C CA . LEU A 1 124 ? -26.192 84.940 -5.032 1.00 17.10 124 LEU A CA 1
ATOM 994 C C . LEU A 1 124 ? -26.252 86.487 -5.111 1.00 16.49 124 LEU A C 1
ATOM 995 O O . LEU A 1 124 ? -25.994 87.114 -6.150 1.00 16.97 124 LEU A O 1
ATOM 1000 N N . THR A 1 125 ? -26.539 87.116 -3.979 1.00 16.24 125 THR A N 1
ATOM 1001 C CA . THR A 1 125 ? -26.764 88.556 -3.921 1.00 16.51 125 THR A CA 1
ATOM 1002 C C . THR A 1 125 ? -25.594 89.395 -4.467 1.00 16.94 125 THR A C 1
ATOM 1003 O O . THR A 1 125 ? -25.831 90.370 -5.170 1.00 17.89 125 THR A O 1
ATOM 1007 N N . ASN A 1 126 ? -24.349 89.067 -4.108 1.00 17.38 126 ASN A N 1
ATOM 1008 C CA . ASN A 1 126 ? -23.208 89.877 -4.564 1.00 17.51 126 ASN A CA 1
ATOM 1009 C C . ASN A 1 126 ? -23.001 89.769 -6.066 1.00 17.47 126 ASN A C 1
ATOM 1010 O O . ASN A 1 126 ? -22.698 90.769 -6.719 1.00 19.07 126 ASN A O 1
ATOM 1015 N N . LEU A 1 127 ? -23.126 88.545 -6.604 1.00 16.99 127 LEU A N 1
ATOM 1016 C CA . LEU A 1 127 ? -22.940 88.374 -8.068 1.00 17.69 127 LEU A CA 1
ATOM 1017 C C . LEU A 1 127 ? -24.051 89.086 -8.814 1.00 18.12 127 LEU A C 1
ATOM 1018 O O . LEU A 1 127 ? -23.802 89.674 -9.890 1.00 18.51 127 LEU A O 1
ATOM 1023 N N . ALA A 1 128 ? -25.290 89.013 -8.332 1.00 17.62 128 ALA A N 1
ATOM 1024 C CA . ALA A 1 128 ? -26.392 89.734 -8.947 1.00 17.37 128 ALA A CA 1
ATOM 1025 C C . ALA A 1 128 ? -26.159 91.236 -8.942 1.00 18.15 128 ALA A C 1
ATOM 1026 O O . ALA A 1 128 ? -26.369 91.887 -9.966 1.00 19.41 128 ALA A O 1
ATOM 1028 N N . LEU A 1 129 ? -25.754 91.804 -7.807 1.00 18.44 129 LEU A N 1
ATOM 1029 C CA A LEU A 1 129 ? -25.498 93.241 -7.724 0.50 19.44 129 LEU A CA 1
ATOM 1030 C CA B LEU A 1 129 ? -25.471 93.245 -7.715 0.50 18.69 129 LEU A CA 1
ATOM 1031 C C . LEU A 1 129 ? -24.359 93.670 -8.672 1.00 19.80 129 LEU A C 1
ATOM 1032 O O . LEU A 1 129 ? -24.469 94.695 -9.336 1.00 21.19 129 LEU A O 1
ATOM 1041 N N . ALA A 1 130 ? -23.284 92.874 -8.750 1.00 18.98 130 ALA A N 1
ATOM 1042 C CA . ALA A 1 130 ? -22.198 93.164 -9.671 1.00 19.08 130 ALA A CA 1
ATOM 1043 C C . ALA A 1 130 ? -22.719 93.178 -11.118 1.00 19.94 130 ALA A C 1
ATOM 1044 O O . ALA A 1 130 ? -22.383 94.084 -11.905 1.00 20.36 130 ALA A O 1
ATOM 1046 N N . TYR A 1 131 ? -23.514 92.171 -11.487 1.00 19.08 131 TYR A N 1
ATOM 1047 C CA . TYR A 1 131 ? -24.099 92.101 -12.859 1.00 20.04 131 TYR A CA 1
ATOM 1048 C C . TYR A 1 131 ? -24.962 93.330 -13.143 1.00 21.34 131 TYR A C 1
ATOM 1049 O O . TYR A 1 131 ? -24.884 93.903 -14.231 1.00 23.05 131 TYR A O 1
ATOM 1058 N N . LEU A 1 132 ? -25.823 93.695 -12.192 1.00 22.26 132 LEU A N 1
ATOM 1059 C CA . LEU A 1 132 ? -26.738 94.818 -12.367 1.00 24.42 132 LEU A CA 1
ATOM 1060 C C . LEU A 1 132 ? -25.979 96.127 -12.634 1.00 25.41 132 LEU A C 1
ATOM 1061 O O . LEU A 1 132 ? -26.420 96.954 -13.472 1.00 27.08 132 LEU A O 1
ATOM 1066 N N . LEU A 1 133 ? -24.840 96.314 -11.964 1.00 25.36 133 LEU A N 1
ATOM 1067 C CA . LEU A 1 133 ? -24.005 97.496 -12.168 1.00 26.32 133 LEU A CA 1
ATOM 1068 C C . LEU A 1 133 ? -23.167 97.443 -13.457 1.00 26.63 133 LEU A C 1
ATOM 1069 O O . LEU A 1 133 ? -22.860 98.502 -14.024 1.00 30.03 133 LEU A O 1
ATOM 1074 N N . ASP A 1 134 ? -22.762 96.240 -13.877 1.00 24.94 134 ASP A N 1
ATOM 1075 C CA . ASP A 1 134 ? -21.938 96.061 -15.105 1.00 25.11 134 ASP A CA 1
ATOM 1076 C C . ASP A 1 134 ? -22.282 94.734 -15.777 1.00 24.99 134 ASP A C 1
ATOM 1077 O O . ASP A 1 134 ? -21.744 93.675 -15.443 1.00 23.78 134 ASP A O 1
ATOM 1082 N N . ASN A 1 135 ? -23.156 94.789 -16.780 1.00 25.44 135 ASN A N 1
ATOM 1083 C CA . ASN A 1 135 ? -23.590 93.574 -17.454 1.00 25.86 135 ASN A CA 1
ATOM 1084 C C . ASN A 1 135 ? -22.466 92.825 -18.196 1.00 26.85 135 ASN A C 1
ATOM 1085 O O . ASN A 1 135 ? -22.624 91.630 -18.489 1.00 26.96 135 ASN A O 1
ATOM 1090 N N . SER A 1 136 ? -21.361 93.522 -18.505 1.00 27.34 136 SER A N 1
ATOM 1091 C CA . SER A 1 136 ? -20.213 92.958 -19.247 1.00 28.05 136 SER A CA 1
ATOM 1092 C C . SER A 1 136 ? -19.472 91.857 -18.502 1.00 26.68 136 SER A C 1
ATOM 1093 O O . SER A 1 136 ? -18.690 91.106 -19.081 1.00 27.00 136 SER A O 1
ATOM 1096 N N . ILE A 1 137 ? -19.737 91.709 -17.195 1.00 24.65 137 ILE A N 1
ATOM 1097 C CA . ILE A 1 137 ? -19.068 90.647 -16.447 1.00 24.57 137 ILE A CA 1
ATOM 1098 C C . ILE A 1 137 ? -19.487 89.246 -16.901 1.00 24.02 137 ILE A C 1
ATOM 1099 O O . ILE A 1 137 ? -18.817 88.269 -16.595 1.00 23.68 137 ILE A O 1
ATOM 1104 N N . VAL A 1 138 ? -20.590 89.128 -17.645 1.00 24.08 138 VAL A N 1
ATOM 1105 C CA . VAL A 1 138 ? -21.020 87.825 -18.129 1.00 24.74 138 VAL A CA 1
ATOM 1106 C C . VAL A 1 138 ? -19.986 87.208 -19.104 1.00 26.61 138 VAL A C 1
ATOM 1107 O O . VAL A 1 138 ? -19.739 86.007 -19.051 1.00 28.12 138 VAL A O 1
ATOM 1111 N N . LYS A 1 139 ? -19.370 88.027 -19.935 1.00 27.64 139 LYS A N 1
ATOM 1112 C CA . LYS A 1 139 ? -18.270 87.521 -20.766 1.00 29.46 139 LYS A CA 1
ATOM 1113 C C . LYS A 1 139 ? -16.945 87.477 -20.015 1.00 29.18 139 LYS A C 1
ATOM 1114 O O . LYS A 1 139 ? -16.134 86.543 -20.222 1.00 32.55 139 LYS A O 1
ATOM 1120 N N . LYS A 1 140 ? -16.689 88.477 -19.167 1.00 26.47 140 LYS A N 1
ATOM 1121 C CA . LYS A 1 140 ? -15.386 88.583 -18.489 1.00 26.42 140 LYS A CA 1
ATOM 1122 C C . LYS A 1 140 ? -15.149 87.469 -17.464 1.00 26.05 140 LYS A C 1
ATOM 1123 O O . LYS A 1 140 ? -14.000 87.059 -17.241 1.00 26.58 140 LYS A O 1
ATOM 1129 N N . ILE A 1 141 ? -16.215 86.989 -16.840 1.00 24.80 141 ILE A N 1
ATOM 1130 C CA . ILE A 1 141 ? -16.106 85.815 -15.986 1.00 24.41 141 ILE A CA 1
ATOM 1131 C C . ILE A 1 141 ? -16.232 84.547 -16.843 1.00 24.78 141 ILE A C 1
ATOM 1132 O O . ILE A 1 141 ? -17.253 84.318 -17.546 1.00 27.45 141 ILE A O 1
ATOM 1137 N N . LYS A 1 142 ? -15.191 83.724 -16.812 1.00 24.96 142 LYS A N 1
ATOM 1138 C CA . LYS A 1 142 ? -15.105 82.500 -17.602 1.00 26.62 142 LYS A CA 1
ATOM 1139 C C . LYS A 1 142 ? -16.148 81.453 -17.208 1.00 26.01 142 LYS A C 1
ATOM 1140 O O . LYS A 1 142 ? -16.725 80.761 -18.048 1.00 26.74 142 LYS A O 1
ATOM 1146 N N . LYS A 1 143 ? -16.389 81.314 -15.906 1.00 24.20 143 LYS A N 1
ATOM 1147 C CA . LYS A 1 143 ? -17.162 80.213 -15.385 1.00 23.68 143 LYS A CA 1
ATOM 1148 C C . LYS A 1 143 ? -17.730 80.586 -14.009 1.00 22.33 143 LYS A C 1
ATOM 1149 O O . LYS A 1 143 ? -17.028 81.211 -13.230 1.00 22.46 143 LYS A O 1
ATOM 1155 N N . VAL A 1 144 ? -18.989 80.214 -13.776 1.00 20.41 144 VAL A N 1
ATOM 1156 C CA . VAL A 1 144 ? -19.627 80.298 -12.440 1.00 20.13 144 VAL A CA 1
ATOM 1157 C C . VAL A 1 144 ? -19.938 78.875 -12.009 1.00 21.01 144 VAL A C 1
ATOM 1158 O O . VAL A 1 144 ? -20.694 78.152 -12.678 1.00 22.42 144 VAL A O 1
ATOM 1162 N N . TRP A 1 145 ? -19.396 78.497 -10.843 1.00 20.72 145 TRP A N 1
ATOM 1163 C CA . TRP A 1 145 ? -19.627 77.197 -10.215 1.00 20.73 145 TRP A CA 1
ATOM 1164 C C . TRP A 1 145 ? -20.597 77.413 -9.053 1.00 19.80 145 TRP A C 1
ATOM 1165 O O . TRP A 1 145 ? -20.242 78.066 -8.089 1.00 20.79 145 TRP A O 1
ATOM 1176 N N . VAL A 1 146 ? -21.813 76.929 -9.204 1.00 19.72 146 VAL A N 1
ATOM 1177 C CA . VAL A 1 146 ? -22.905 77.211 -8.259 1.00 19.77 146 VAL A CA 1
ATOM 1178 C C . VAL A 1 146 ? -23.209 75.986 -7.408 1.00 21.01 146 VAL A C 1
ATOM 1179 O O . VAL A 1 146 ? -23.493 74.905 -7.941 1.00 22.21 146 VAL A O 1
ATOM 1183 N N . MET A 1 147 ? -23.124 76.144 -6.087 1.00 20.06 147 MET A N 1
ATOM 1184 C CA . MET A 1 147 ? -23.732 75.161 -5.186 1.00 20.01 147 MET A CA 1
ATOM 1185 C C . MET A 1 147 ? -25.138 75.711 -4.939 1.00 20.03 147 MET A C 1
ATOM 1186 O O . MET A 1 147 ? -25.298 76.815 -4.363 1.00 19.40 147 MET A O 1
ATOM 1191 N N . GLY A 1 148 ? -26.155 74.997 -5.406 1.00 20.42 148 GLY A N 1
ATOM 1192 C CA . GLY A 1 148 ? -27.510 75.479 -5.199 1.00 20.76 148 GLY A CA 1
ATOM 1193 C C . GLY A 1 148 ? -28.551 74.586 -5.805 1.00 21.11 148 GLY A C 1
ATOM 1194 O O . GLY A 1 148 ? -28.268 73.822 -6.706 1.00 21.78 148 GLY A O 1
ATOM 1195 N N . GLY A 1 149 ? -29.761 74.721 -5.292 1.00 20.47 149 GLY A N 1
ATOM 1196 C CA . GLY A 1 149 ? -30.934 74.090 -5.822 1.00 20.29 149 GLY A CA 1
ATOM 1197 C C . GLY A 1 149 ? -31.252 72.714 -5.283 1.00 20.78 149 GLY A C 1
ATOM 1198 O O . GLY A 1 149 ? -30.449 72.078 -4.572 1.00 21.71 149 GLY A O 1
ATOM 1199 N N . ALA A 1 150 ? -32.445 72.268 -5.642 1.00 20.58 150 ALA A N 1
ATOM 1200 C CA . ALA A 1 150 ? -32.935 70.921 -5.361 1.00 21.46 150 ALA A CA 1
ATOM 1201 C C . ALA A 1 150 ? -33.723 70.490 -6.593 1.00 22.96 150 ALA A C 1
ATOM 1202 O O . ALA A 1 150 ? -34.833 70.956 -6.857 1.00 23.47 150 ALA A O 1
ATOM 1204 N N . VAL A 1 151 ? -33.100 69.637 -7.386 1.00 23.68 151 VAL A N 1
ATOM 1205 C CA . VAL A 1 151 ? -33.632 69.318 -8.718 1.00 25.56 151 VAL A CA 1
ATOM 1206 C C . VAL A 1 151 ? -34.620 68.176 -8.683 1.00 26.40 151 VAL A C 1
ATOM 1207 O O . VAL A 1 151 ? -35.218 67.840 -9.719 1.00 29.37 151 VAL A O 1
ATOM 1211 N N . PHE A 1 152 ? -34.803 67.550 -7.515 1.00 26.72 152 PHE A N 1
ATOM 1212 C CA . PHE A 1 152 ? -35.896 66.605 -7.302 1.00 28.06 152 PHE A CA 1
ATOM 1213 C C . PHE A 1 152 ? -36.832 67.126 -6.195 1.00 27.02 152 PHE A C 1
ATOM 1214 O O . PHE A 1 152 ? -37.626 66.388 -5.621 1.00 29.10 152 PHE A O 1
ATOM 1222 N N . GLY A 1 153 ? -36.747 68.421 -5.914 1.00 26.60 153 GLY A N 1
ATOM 1223 C CA . GLY A 1 153 ? -37.562 69.020 -4.862 1.00 26.37 153 GLY A CA 1
ATOM 1224 C C . GLY A 1 153 ? -37.339 68.464 -3.462 1.00 26.45 153 GLY A C 1
ATOM 1225 O O . GLY A 1 153 ? -38.276 68.479 -2.670 1.00 27.83 153 GLY A O 1
ATOM 1226 N N . ILE A 1 154 ? -36.143 67.939 -3.165 1.00 25.56 154 ILE A N 1
ATOM 1227 C CA . ILE A 1 154 ? -35.792 67.454 -1.827 1.00 24.98 154 ILE A CA 1
ATOM 1228 C C . ILE A 1 154 ? -34.911 68.551 -1.232 1.00 23.33 154 ILE A C 1
ATOM 1229 O O . ILE A 1 154 ? -33.687 68.564 -1.425 1.00 24.19 154 ILE A O 1
ATOM 1234 N N . GLY A 1 155 ? -35.559 69.492 -0.548 1.00 21.94 155 GLY A N 1
ATOM 1235 C CA . GLY A 1 155 ? -34.898 70.688 -0.059 1.00 21.68 155 GLY A CA 1
ATOM 1236 C C . GLY A 1 155 ? -34.377 70.523 1.371 1.00 21.09 155 GLY A C 1
ATOM 1237 O O . GLY A 1 155 ? -34.635 69.525 2.031 1.00 23.15 155 GLY A O 1
ATOM 1238 N N . ASN A 1 156 ? -33.636 71.522 1.807 1.00 21.04 156 ASN A N 1
ATOM 1239 C CA . ASN A 1 156 ? -33.151 71.581 3.201 1.00 21.17 156 ASN A CA 1
ATOM 1240 C C . ASN A 1 156 ? -33.791 72.693 4.029 1.00 21.74 156 ASN A C 1
ATOM 1241 O O . ASN A 1 156 ? -34.317 72.434 5.121 1.00 23.28 156 ASN A O 1
ATOM 1246 N N . ILE A 1 157 ? -33.812 73.916 3.511 1.00 20.35 157 ILE A N 1
ATOM 1247 C CA . ILE A 1 157 ? -34.383 75.034 4.271 1.00 20.61 157 ILE A CA 1
ATOM 1248 C C . ILE A 1 157 ? -35.910 74.942 4.331 1.00 20.72 157 ILE A C 1
ATOM 1249 O O . ILE A 1 157 ? -36.501 75.265 5.358 1.00 20.83 157 ILE A O 1
ATOM 1254 N N . THR A 1 158 ? -36.545 74.533 3.242 1.00 18.31 158 THR A N 1
ATOM 1255 C CA . THR A 1 158 ? -37.956 74.151 3.218 1.00 18.57 158 THR A CA 1
ATOM 1256 C C . THR A 1 158 ? -38.016 72.731 2.659 1.00 18.69 158 THR A C 1
ATOM 1257 O O . THR A 1 158 ? -37.003 72.214 2.146 1.00 18.95 158 THR A O 1
ATOM 1261 N N . PRO A 1 159 ? -39.186 72.089 2.719 1.00 20.02 159 PRO A N 1
ATOM 1262 C CA . PRO A 1 159 ? -39.260 70.747 2.147 1.00 20.41 159 PRO A CA 1
ATOM 1263 C C . PRO A 1 159 ? -38.825 70.648 0.669 1.00 20.96 159 PRO A C 1
ATOM 1264 O O . PRO A 1 159 ? -38.329 69.611 0.249 1.00 22.72 159 PRO A O 1
ATOM 1268 N N . VAL A 1 160 ? -38.990 71.730 -0.089 1.00 20.01 160 VAL A N 1
ATOM 1269 C CA . VAL A 1 160 ? -38.767 71.670 -1.536 1.00 20.35 160 VAL A CA 1
ATOM 1270 C C . VAL A 1 160 ? -37.671 72.594 -2.100 1.00 19.77 160 VAL A C 1
ATOM 1271 O O . VAL A 1 160 ? -37.389 72.508 -3.309 1.00 20.83 160 VAL A O 1
ATOM 1275 N N . ALA A 1 161 ? -37.076 73.451 -1.275 1.00 19.14 161 ALA A N 1
ATOM 1276 C CA . ALA A 1 161 ? -36.065 74.416 -1.712 1.00 18.16 161 ALA A CA 1
ATOM 1277 C C . ALA A 1 161 ? -34.753 74.287 -0.929 1.00 18.93 161 ALA A C 1
ATOM 1278 O O . ALA A 1 161 ? -34.752 73.947 0.289 1.00 19.34 161 ALA A O 1
ATOM 1280 N N . GLU A 1 162 ? -33.669 74.603 -1.606 1.00 18.15 162 GLU A N 1
ATOM 1281 C CA . GLU A 1 162 ? -32.321 74.639 -1.075 1.00 18.68 162 GLU A CA 1
ATOM 1282 C C . GLU A 1 162 ? -31.974 76.057 -0.580 1.00 18.33 162 GLU A C 1
ATOM 1283 O O . GLU A 1 162 ? -32.387 77.068 -1.150 1.00 18.46 162 GLU A O 1
ATOM 1289 N N . PHE A 1 163 ? -31.204 76.119 0.507 1.00 18.63 163 PHE A N 1
ATOM 1290 C CA . PHE A 1 163 ? -30.927 77.352 1.221 1.00 18.09 163 PHE A CA 1
ATOM 1291 C C . PHE A 1 163 ? -30.370 78.506 0.378 1.00 17.08 163 PHE A C 1
ATOM 1292 O O . PHE A 1 163 ? -30.896 79.614 0.441 1.00 17.95 163 PHE A O 1
ATOM 1300 N N . ASN A 1 164 ? -29.302 78.270 -0.379 1.00 17.25 164 ASN A N 1
ATOM 1301 C CA . ASN A 1 164 ? -28.647 79.387 -1.098 1.00 17.63 164 ASN A CA 1
ATOM 1302 C C . ASN A 1 164 ? -29.621 80.089 -2.050 1.00 18.12 164 ASN A C 1
ATOM 1303 O O . ASN A 1 164 ? -29.674 81.320 -2.094 1.00 18.25 164 ASN A O 1
ATOM 1308 N N . ILE A 1 165 ? -30.400 79.305 -2.798 1.00 17.88 165 ILE A N 1
ATOM 1309 C CA . ILE A 1 165 ? -31.375 79.891 -3.726 1.00 17.21 165 ILE A CA 1
ATOM 1310 C C . ILE A 1 165 ? -32.537 80.533 -2.965 1.00 16.98 165 ILE A C 1
ATOM 1311 O O . ILE A 1 165 ? -32.978 81.649 -3.283 1.00 17.30 165 ILE A O 1
ATOM 1316 N N . TRP A 1 166 ? -33.043 79.845 -1.927 1.00 16.75 166 TRP A N 1
ATOM 1317 C CA . TRP A 1 166 ? -34.168 80.352 -1.136 1.00 16.45 166 TRP A CA 1
ATOM 1318 C C . TRP A 1 166 ? -33.858 81.718 -0.441 1.00 15.87 166 TRP A C 1
ATOM 1319 O O . TRP A 1 166 ? -34.737 82.580 -0.350 1.00 15.85 166 TRP A O 1
ATOM 1330 N N . VAL A 1 167 ? -32.643 81.895 0.060 1.00 16.12 167 VAL A N 1
ATOM 1331 C CA . VAL A 1 167 ? -32.284 83.137 0.804 1.00 16.74 167 VAL A CA 1
ATOM 1332 C C . VAL A 1 167 ? -32.528 84.369 -0.054 1.00 16.69 167 VAL A C 1
ATOM 1333 O O . VAL A 1 167 ? -33.115 85.363 0.385 1.00 16.95 167 VAL A O 1
ATOM 1337 N N . ASP A 1 168 ? -32.111 84.266 -1.323 1.00 16.05 168 ASP A N 1
ATOM 1338 C CA . ASP A 1 168 ? -32.258 85.376 -2.268 1.00 15.33 168 ASP A CA 1
ATOM 1339 C C . ASP A 1 168 ? -32.621 84.856 -3.650 1.00 15.86 168 ASP A C 1
ATOM 1340 O O . ASP A 1 168 ? -31.763 84.748 -4.520 1.00 16.50 168 ASP A O 1
ATOM 1345 N N . PRO A 1 169 ? -33.908 84.545 -3.833 1.00 15.87 169 PRO A N 1
ATOM 1346 C CA . PRO A 1 169 ? -34.295 83.939 -5.129 1.00 16.72 169 PRO A CA 1
ATOM 1347 C C . PRO A 1 169 ? -34.355 84.962 -6.229 1.00 17.52 169 PRO A C 1
ATOM 1348 O O . PRO A 1 169 ? -34.269 84.605 -7.409 1.00 17.89 169 PRO A O 1
ATOM 1352 N N . ASP A 1 170 ? -34.480 86.240 -5.864 1.00 17.00 170 ASP A N 1
ATOM 1353 C CA . ASP A 1 170 ? -34.415 87.322 -6.864 1.00 18.09 170 ASP A CA 1
ATOM 1354 C C . ASP A 1 170 ? -33.008 87.415 -7.438 1.00 17.52 170 ASP A C 1
ATOM 1355 O O . ASP A 1 170 ? -32.810 87.470 -8.661 1.00 17.80 170 ASP A O 1
ATOM 1360 N N . ALA A 1 171 ? -32.004 87.424 -6.566 1.00 17.35 171 ALA A N 1
ATOM 1361 C CA . ALA A 1 171 ? -30.614 87.387 -7.005 1.00 16.83 171 ALA A CA 1
ATOM 1362 C C . ALA A 1 171 ? -30.353 86.146 -7.875 1.00 17.37 171 ALA A C 1
ATOM 1363 O O . ALA A 1 171 ? -29.676 86.249 -8.911 1.00 17.10 171 ALA A O 1
ATOM 1365 N N . ALA A 1 172 ? -30.869 84.987 -7.477 1.00 17.19 172 ALA A N 1
ATOM 1366 C CA . ALA A 1 172 ? -30.668 83.747 -8.244 1.00 16.92 172 ALA A CA 1
ATOM 1367 C C . ALA A 1 172 ? -31.282 83.884 -9.619 1.00 17.83 172 ALA A C 1
ATOM 1368 O O . ALA A 1 172 ? -30.685 83.471 -10.602 1.00 18.20 172 ALA A O 1
ATOM 1370 N N . LYS A 1 173 ? -32.487 84.428 -9.677 1.00 17.95 173 LYS A N 1
ATOM 1371 C CA . LYS A 1 173 ? -33.176 84.575 -10.977 1.00 18.44 173 LYS A CA 1
ATOM 1372 C C . LYS A 1 173 ? -32.355 85.475 -11.887 1.00 18.77 173 LYS A C 1
ATOM 1373 O O . LYS A 1 173 ? -32.171 85.168 -13.099 1.00 19.42 173 LYS A O 1
ATOM 1379 N N . ILE A 1 174 ? -31.835 86.580 -11.361 1.00 18.55 174 ILE A N 1
ATOM 1380 C CA . ILE A 1 174 ? -30.970 87.479 -12.149 1.00 18.77 174 ILE A CA 1
ATOM 1381 C C . ILE A 1 174 ? -29.740 86.737 -12.691 1.00 19.38 174 ILE A C 1
ATOM 1382 O O . ILE A 1 174 ? -29.407 86.830 -13.878 1.00 19.68 174 ILE A O 1
ATOM 1387 N N . VAL A 1 175 ? -29.086 85.943 -11.869 1.00 18.83 175 VAL A N 1
ATOM 1388 C CA . VAL A 1 175 ? -27.868 85.240 -12.256 1.00 18.67 175 VAL A CA 1
ATOM 1389 C C . VAL A 1 175 ? -28.164 84.183 -13.340 1.00 19.97 175 VAL A C 1
ATOM 1390 O O . VAL A 1 175 ? -27.415 84.077 -14.317 1.00 21.19 175 VAL A O 1
ATOM 1394 N N . PHE A 1 176 ? -29.256 83.433 -13.153 1.00 20.28 176 PHE A N 1
ATOM 1395 C CA . PHE A 1 176 ? -29.612 82.364 -14.088 1.00 20.79 176 PHE A CA 1
ATOM 1396 C C . PHE A 1 176 ? -30.134 82.899 -15.412 1.00 23.23 176 PHE A C 1
ATOM 1397 O O . PHE A 1 176 ? -30.148 82.129 -16.379 1.00 25.93 176 PHE A O 1
ATOM 1405 N N . ASN A 1 177 ? -30.569 84.166 -15.462 1.00 22.72 177 ASN A N 1
ATOM 1406 C CA A ASN A 1 177 ? -31.088 84.787 -16.693 0.50 23.60 177 ASN A CA 1
ATOM 1407 C CA B ASN A 1 177 ? -31.089 84.798 -16.704 0.50 23.81 177 ASN A CA 1
ATOM 1408 C C . ASN A 1 177 ? -30.023 85.619 -17.430 1.00 23.95 177 ASN A C 1
ATOM 1409 O O . ASN A 1 177 ? -30.231 86.006 -18.591 1.00 24.55 177 ASN A O 1
ATOM 1418 N N . ALA A 1 178 ? -28.881 85.877 -16.796 1.00 22.89 178 ALA A N 1
ATOM 1419 C CA . ALA A 1 178 ? -27.877 86.835 -17.308 1.00 23.02 178 ALA A CA 1
ATOM 1420 C C . ALA A 1 178 ? -27.082 86.339 -18.520 1.00 23.52 178 ALA A C 1
ATOM 1421 O O . ALA A 1 178 ? -26.617 87.155 -19.327 1.00 26.20 178 ALA A O 1
ATOM 1423 N N . GLY A 1 179 ? -26.862 85.030 -18.599 1.00 23.05 179 GLY A N 1
ATOM 1424 C CA . GLY A 1 179 ? -26.034 84.403 -19.659 1.00 23.91 179 GLY A CA 1
ATOM 1425 C C . GLY A 1 179 ? -24.653 83.917 -19.240 1.00 24.11 179 GLY A C 1
ATOM 1426 O O . GLY A 1 179 ? -23.795 83.684 -20.074 1.00 26.11 179 GLY A O 1
ATOM 1427 N N . PHE A 1 180 ? -24.411 83.755 -17.932 1.00 22.67 180 PHE A N 1
ATOM 1428 C CA . PHE A 1 180 ? -23.159 83.192 -17.456 1.00 23.12 180 PHE A CA 1
ATOM 1429 C C . PHE A 1 180 ? -23.037 81.715 -17.863 1.00 23.55 180 PHE A C 1
ATOM 1430 O O . PHE A 1 180 ? -24.053 81.023 -18.035 1.00 25.05 180 PHE A O 1
ATOM 1438 N N . ASP A 1 181 ? -21.808 81.210 -17.927 1.00 24.28 181 ASP A N 1
ATOM 1439 C CA . ASP A 1 181 ? -21.519 79.787 -18.114 1.00 23.70 181 ASP A CA 1
ATOM 1440 C C . ASP A 1 181 ? -21.580 79.138 -16.732 1.00 23.63 181 ASP A C 1
ATOM 1441 O O . ASP A 1 181 ? -20.626 79.274 -15.980 1.00 22.64 181 ASP A O 1
ATOM 1446 N N . ILE A 1 182 ? -22.692 78.478 -16.432 1.00 21.85 182 ILE A N 1
ATOM 1447 C CA . ILE A 1 182 ? -22.997 77.937 -15.096 1.00 21.28 182 ILE A CA 1
ATOM 1448 C C . ILE A 1 182 ? -22.937 76.427 -15.092 1.00 22.34 182 ILE A C 1
ATOM 1449 O O . ILE A 1 182 ? -23.566 75.776 -15.950 1.00 23.22 182 ILE A O 1
ATOM 1454 N N . THR A 1 183 ? -22.219 75.866 -14.109 1.00 22.20 183 THR A N 1
ATOM 1455 C CA . THR A 1 183 ? -22.331 74.465 -13.743 1.00 23.11 183 THR A CA 1
ATOM 1456 C C . THR A 1 183 ? -22.849 74.453 -12.295 1.00 22.35 183 THR A C 1
ATOM 1457 O O . THR A 1 183 ? -22.287 75.123 -11.451 1.00 22.85 183 THR A O 1
ATOM 1461 N N . MET A 1 184 ? -23.942 73.724 -12.080 1.00 22.54 184 MET A N 1
ATOM 1462 C CA . MET A 1 184 ? -24.717 73.752 -10.822 1.00 22.61 184 MET A CA 1
ATOM 1463 C C . MET A 1 184 ? -24.673 72.380 -10.152 1.00 23.15 184 MET A C 1
ATOM 1464 O O . MET A 1 184 ? -24.923 71.356 -10.779 1.00 23.08 184 MET A O 1
ATOM 1469 N N . ILE A 1 185 ? -24.387 72.383 -8.847 1.00 22.30 185 ILE A N 1
ATOM 1470 C CA . ILE A 1 185 ? -24.343 71.196 -8.010 1.00 23.74 185 ILE A CA 1
ATOM 1471 C C . ILE A 1 185 ? -25.507 71.295 -7.000 1.00 22.82 185 ILE A C 1
ATOM 1472 O O . ILE A 1 185 ? -25.456 72.114 -6.080 1.00 22.05 185 ILE A O 1
ATOM 1477 N N . PRO A 1 186 ? -26.546 70.458 -7.149 1.00 22.07 186 PRO A N 1
ATOM 1478 C CA . PRO A 1 186 ? -27.729 70.551 -6.264 1.00 20.98 186 PRO A CA 1
ATOM 1479 C C . PRO A 1 186 ? -27.578 69.853 -4.909 1.00 21.38 186 PRO A C 1
ATOM 1480 O O . PRO A 1 186 ? -26.872 68.845 -4.796 1.00 21.64 186 PRO A O 1
ATOM 1484 N N . TRP A 1 187 ? -28.299 70.375 -3.920 1.00 21.52 187 TRP A N 1
ATOM 1485 C CA . TRP A 1 187 ? -28.378 69.757 -2.607 1.00 21.84 187 TRP A CA 1
ATOM 1486 C C . TRP A 1 187 ? -28.815 68.299 -2.664 1.00 22.81 187 TRP A C 1
ATOM 1487 O O . TRP A 1 187 ? -28.245 67.443 -1.956 1.00 23.06 187 TRP A O 1
ATOM 1498 N N . ASP A 1 188 ? -29.841 67.999 -3.459 1.00 23.06 188 ASP A N 1
ATOM 1499 C CA . ASP A 1 188 ? -30.407 66.653 -3.471 1.00 24.57 188 ASP A CA 1
ATOM 1500 C C . ASP A 1 188 ? -29.642 65.656 -4.338 1.00 25.47 188 ASP A C 1
ATOM 1501 O O . ASP A 1 188 ? -30.064 64.501 -4.493 1.00 27.97 188 ASP A O 1
ATOM 1506 N N . VAL A 1 189 ? -28.490 66.106 -4.847 1.00 25.65 189 VAL A N 1
ATOM 1507 C CA . VAL A 1 189 ? -27.464 65.236 -5.391 1.00 26.74 189 VAL A CA 1
ATOM 1508 C C . VAL A 1 189 ? -26.379 65.000 -4.318 1.00 27.29 189 VAL A C 1
ATOM 1509 O O . VAL A 1 189 ? -26.027 63.856 -4.028 1.00 28.59 189 VAL A O 1
ATOM 1513 N N . ILE A 1 190 ? -25.865 66.065 -3.720 1.00 25.82 190 ILE A N 1
ATOM 1514 C CA . ILE A 1 190 ? -24.735 65.911 -2.789 1.00 26.80 190 ILE A CA 1
ATOM 1515 C C . ILE A 1 190 ? -25.112 65.102 -1.532 1.00 27.53 190 ILE A C 1
ATOM 1516 O O . ILE A 1 190 ? -24.229 64.446 -0.978 1.00 27.65 190 ILE A O 1
ATOM 1521 N N . ILE A 1 191 ? -26.392 65.093 -1.127 1.00 27.28 191 ILE A N 1
ATOM 1522 C CA . ILE A 1 191 ? -26.796 64.311 0.060 1.00 28.47 191 ILE A CA 1
ATOM 1523 C C . ILE A 1 191 ? -26.699 62.806 -0.144 1.00 29.73 191 ILE A C 1
ATOM 1524 O O . ILE A 1 191 ? -26.781 62.053 0.819 1.00 31.35 191 ILE A O 1
ATOM 1529 N N . ASN A 1 192 ? -26.513 62.357 -1.388 1.00 29.39 192 ASN A N 1
ATOM 1530 C CA . ASN A 1 192 ? -26.248 60.935 -1.657 1.00 32.10 192 ASN A CA 1
ATOM 1531 C C . ASN A 1 192 ? -24.826 60.478 -1.296 1.00 32.40 192 ASN A C 1
ATOM 1532 O O . ASN A 1 192 ? -24.527 59.281 -1.365 1.00 35.36 192 ASN A O 1
ATOM 1537 N N . TYR A 1 193 ? -23.961 61.420 -0.907 1.00 31.81 193 TYR A N 1
ATOM 1538 C CA . TYR A 1 193 ? -22.535 61.172 -0.699 1.00 32.49 193 TYR A CA 1
ATOM 1539 C C . TYR A 1 193 ? -22.046 61.712 0.649 1.00 32.19 193 TYR A C 1
ATOM 1540 O O . TYR A 1 193 ? -21.068 62.463 0.691 1.00 32.91 193 TYR A O 1
ATOM 1549 N N . PRO A 1 194 ? -22.716 61.327 1.759 1.00 32.81 194 PRO A N 1
ATOM 1550 C CA . PRO A 1 194 ? -22.267 61.797 3.069 1.00 32.99 194 PRO A CA 1
ATOM 1551 C C . PRO A 1 194 ? -20.960 61.157 3.508 1.00 34.38 194 PRO A C 1
ATOM 1552 O O . PRO A 1 194 ? -20.607 60.074 3.031 1.00 35.63 194 PRO A O 1
ATOM 1556 N N . VAL A 1 195 ? -20.287 61.823 4.440 1.00 34.07 195 VAL A N 1
ATOM 1557 C CA . VAL A 1 195 ? -19.165 61.259 5.170 1.00 35.80 195 VAL A CA 1
ATOM 1558 C C . VAL A 1 195 ? -19.698 60.260 6.218 1.00 37.74 195 VAL A C 1
ATOM 1559 O O . VAL A 1 195 ? -20.353 60.648 7.198 1.00 38.07 195 VAL A O 1
ATOM 1563 N N . THR A 1 196 ? -19.410 58.985 5.987 1.00 38.58 196 THR A N 1
ATOM 1564 C CA . THR A 1 196 ? -19.942 57.875 6.789 1.00 42.38 196 THR A CA 1
ATOM 1565 C C . THR A 1 196 ? -19.241 57.769 8.137 1.00 43.56 196 THR A C 1
ATOM 1566 O O . THR A 1 196 ? -18.188 58.369 8.348 1.00 42.27 196 THR A O 1
ATOM 1570 N N . ASP A 1 197 ? -19.822 56.988 9.049 1.00 47.03 197 ASP A N 1
ATOM 1571 C CA . ASP A 1 197 ? -19.182 56.774 10.348 1.00 50.36 197 ASP A CA 1
ATOM 1572 C C . ASP A 1 197 ? -17.765 56.212 10.190 1.00 53.18 197 ASP A C 1
ATOM 1573 O O . ASP A 1 197 ? -16.869 56.619 10.922 1.00 54.04 197 ASP A O 1
ATOM 1578 N N . GLU A 1 198 ? -17.567 55.289 9.242 1.00 55.71 198 GLU A N 1
ATOM 1579 C CA . GLU A 1 198 ? -16.238 54.717 8.950 1.00 59.49 198 GLU A CA 1
ATOM 1580 C C . GLU A 1 198 ? -15.229 55.799 8.565 1.00 55.66 198 GLU A C 1
ATOM 1581 O O . GLU A 1 198 ? -14.097 55.844 9.068 1.00 57.08 198 GLU A O 1
ATOM 1587 N N . GLU A 1 199 ? -15.652 56.678 7.667 1.00 51.03 199 GLU A N 1
ATOM 1588 C CA . GLU A 1 199 ? -14.813 57.771 7.196 1.00 48.11 199 GLU A CA 1
ATOM 1589 C C . GLU A 1 199 ? -14.518 58.784 8.301 1.00 45.44 199 GLU A C 1
ATOM 1590 O O . GLU A 1 199 ? -13.390 59.239 8.440 1.00 46.20 199 GLU A O 1
ATOM 1596 N N . TRP A 1 200 ? -15.531 59.121 9.085 1.00 44.21 200 TRP A N 1
ATOM 1597 C CA . TRP A 1 200 ? -15.389 60.039 10.216 1.00 43.15 200 TRP A CA 1
ATOM 1598 C C . TRP A 1 200 ? -14.376 59.512 11.235 1.00 47.61 200 TRP A C 1
ATOM 1599 O O . TRP A 1 200 ? -13.505 60.258 11.680 1.00 47.30 200 TRP A O 1
ATOM 1610 N N . ASN A 1 201 ? -14.469 58.227 11.571 1.00 52.24 201 ASN A N 1
ATOM 1611 C CA . ASN A 1 201 ? -13.507 57.599 12.493 1.00 58.08 201 ASN A CA 1
ATOM 1612 C C . ASN A 1 201 ? -12.070 57.645 11.956 1.00 59.38 201 ASN A C 1
ATOM 1613 O O . ASN A 1 201 ? -11.115 57.877 12.720 1.00 61.87 201 ASN A O 1
ATOM 1618 N N . VAL A 1 202 ? -11.900 57.446 10.647 1.00 58.34 202 VAL A N 1
ATOM 1619 C CA . VAL A 1 202 ? -10.563 57.548 10.045 1.00 59.65 202 VAL A CA 1
ATOM 1620 C C . VAL A 1 202 ? -10.008 58.960 10.246 1.00 56.97 202 VAL A C 1
ATOM 1621 O O . VAL A 1 202 ? -8.850 59.136 10.627 1.00 59.48 202 VAL A O 1
ATOM 1625 N N . ILE A 1 203 ? -10.843 59.961 9.999 1.00 52.09 203 ILE A N 1
ATOM 1626 C CA . ILE A 1 203 ? -10.433 61.347 10.176 1.00 49.86 203 ILE A CA 1
ATOM 1627 C C . ILE A 1 203 ? -10.082 61.666 11.640 1.00 52.34 203 ILE A C 1
ATOM 1628 O O . ILE A 1 203 ? -9.086 62.343 11.903 1.00 52.88 203 ILE A O 1
ATOM 1633 N N . LYS A 1 204 ? -10.884 61.172 12.586 1.00 54.48 204 LYS A N 1
ATOM 1634 C CA . LYS A 1 204 ? -10.630 61.424 14.007 1.00 58.49 204 LYS A CA 1
ATOM 1635 C C . LYS A 1 204 ? -9.295 60.837 14.470 1.00 63.78 204 LYS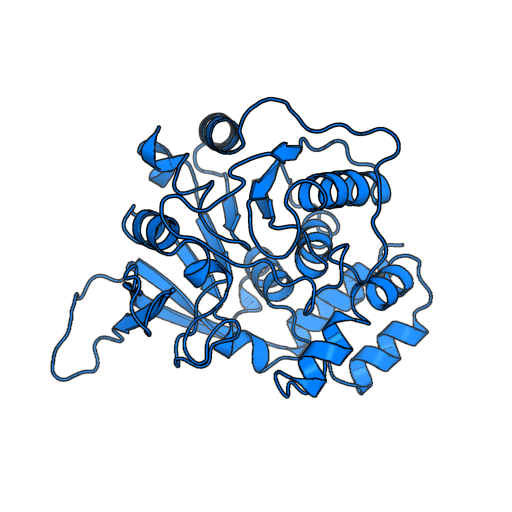 A C 1
ATOM 1636 O O . LYS A 1 204 ? -8.739 61.287 15.480 1.00 66.61 204 LYS A O 1
ATOM 1642 N N . ASN A 1 205 ? -8.785 59.832 13.754 1.00 66.13 205 ASN A N 1
ATOM 1643 C CA . ASN A 1 205 ? -7.518 59.199 14.144 1.00 71.76 205 ASN A CA 1
ATOM 1644 C C . ASN A 1 205 ? -6.270 59.714 13.412 1.00 71.58 205 ASN A C 1
ATOM 1645 O O . ASN A 1 205 ? -5.168 59.230 13.670 1.00 75.20 205 ASN A O 1
ATOM 1650 N N . MET A 1 206 ? -6.443 60.696 12.526 1.00 66.51 206 MET A N 1
ATOM 1651 C CA . MET A 1 206 ? -5.336 61.239 11.721 1.00 66.86 206 MET A CA 1
ATOM 1652 C C . MET A 1 206 ? -4.336 62.086 12.516 1.00 69.12 206 MET A C 1
ATOM 1653 O O . MET A 1 206 ? -3.133 62.055 12.241 1.00 71.97 206 MET A O 1
ATOM 1658 N N . LYS A 1 207 ? -4.842 62.868 13.467 1.00 68.42 207 LYS A N 1
ATOM 1659 C CA . LYS A 1 207 ? -4.003 63.668 14.390 1.00 71.54 207 LYS A CA 1
ATOM 1660 C C . LYS A 1 207 ? -3.025 64.668 13.717 1.00 69.78 207 LYS A C 1
ATOM 1661 O O . LYS A 1 207 ? -1.885 64.841 14.144 1.00 74.39 207 LYS A O 1
ATOM 1667 N N . THR A 1 208 ? -3.492 65.335 12.664 1.00 63.57 208 THR A N 1
ATOM 1668 C CA . THR A 1 208 ? -2.808 66.518 12.111 1.00 61.58 208 THR A CA 1
ATOM 1669 C C . THR A 1 208 ? -3.578 67.755 12.575 1.00 58.23 208 THR A C 1
ATOM 1670 O O . THR A 1 208 ? -4.687 67.636 13.081 1.00 56.02 208 THR A O 1
ATOM 1674 N N . ARG A 1 209 ? -3.009 68.947 12.394 1.00 57.60 209 ARG A N 1
ATOM 1675 C CA A ARG A 1 209 ? -3.703 70.163 12.792 0.50 55.46 209 ARG A CA 1
ATOM 1676 C CA B ARG A 1 209 ? -3.701 70.180 12.774 0.50 55.26 209 ARG A CA 1
ATOM 1677 C C . ARG A 1 209 ? -4.977 70.312 11.953 1.00 50.17 209 ARG A C 1
ATOM 1678 O O . ARG A 1 209 ? -6.035 70.682 12.474 1.00 47.35 209 ARG A O 1
ATOM 1693 N N . MET A 1 210 ? -4.873 70.001 10.666 1.00 47.90 210 MET A N 1
ATOM 1694 C CA . MET A 1 210 ? -6.019 70.116 9.778 1.00 44.73 210 MET A CA 1
ATOM 1695 C C . MET A 1 210 ? -7.113 69.110 10.119 1.00 42.78 210 MET A C 1
ATOM 1696 O O . MET A 1 2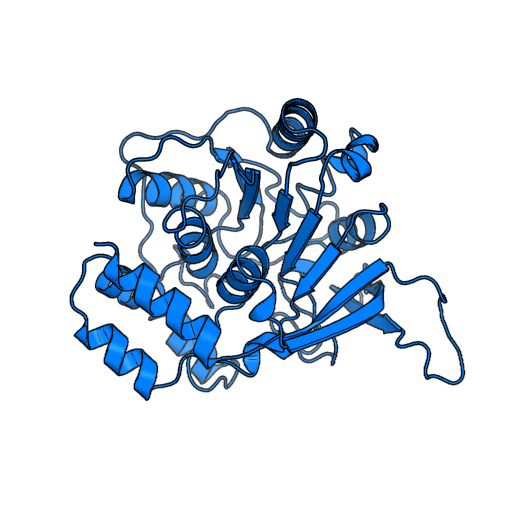10 ? -8.289 69.471 10.093 1.00 39.63 210 MET A O 1
ATOM 1701 N N . SER A 1 211 ? -6.753 67.858 10.422 1.00 44.59 211 SER A N 1
ATOM 1702 C CA . SER A 1 211 ? -7.768 66.848 10.773 1.00 43.72 211 SER A CA 1
ATOM 1703 C C . SER A 1 211 ? -8.449 67.234 12.086 1.00 44.26 211 SER A C 1
ATOM 1704 O O . SER A 1 211 ? -9.669 67.087 12.232 1.00 41.57 211 SER A O 1
ATOM 1707 N N . GLU A 1 212 ? -7.669 67.735 13.042 1.00 47.45 212 GLU A N 1
ATOM 1708 C CA . GLU A 1 212 ? -8.254 68.190 14.311 1.00 49.67 212 GLU A CA 1
ATOM 1709 C C . GLU A 1 212 ? -9.212 69.374 14.095 1.00 45.30 212 GLU A C 1
ATOM 1710 O O . GLU A 1 212 ? -10.279 69.447 14.714 1.00 44.59 212 GLU A O 1
ATOM 1716 N N . LEU A 1 213 ? -8.820 70.299 13.219 1.00 43.60 213 LEU A N 1
ATOM 1717 C CA . LEU A 1 213 ? -9.665 71.442 12.880 1.00 40.37 213 LEU A CA 1
ATOM 1718 C C . LEU A 1 213 ? -10.966 70.988 12.200 1.00 36.99 213 LEU A C 1
ATOM 1719 O O . LEU A 1 213 ? -12.058 71.460 12.538 1.00 35.62 213 LEU A O 1
ATOM 1724 N N . TYR A 1 214 ? -10.851 70.058 11.259 1.00 35.38 214 TYR A N 1
ATOM 1725 C CA . TYR A 1 214 ? -12.030 69.507 10.576 1.00 33.23 214 TYR A CA 1
ATOM 1726 C C . TYR A 1 214 ? -12.997 68.890 11.587 1.00 33.72 214 TYR A C 1
ATOM 1727 O O . TYR A 1 214 ? -14.185 69.197 11.558 1.00 32.10 214 TYR A O 1
ATOM 1736 N N . VAL A 1 215 ? -12.487 68.058 12.498 1.00 36.66 215 VAL A N 1
ATOM 1737 C CA . VAL A 1 215 ? -13.355 67.435 13.507 1.00 38.08 215 VAL A CA 1
ATOM 1738 C C . VAL A 1 215 ? -14.036 68.527 14.336 1.00 38.36 215 VAL A C 1
ATOM 1739 O O . VAL A 1 215 ? -15.261 68.480 14.536 1.00 37.95 215 VAL A O 1
ATOM 1743 N N . SER A 1 216 ? -13.267 69.520 14.780 1.00 39.12 216 SER A N 1
ATOM 1744 C CA . SER A 1 216 ? -13.818 70.629 15.579 1.00 41.18 216 SER A CA 1
ATOM 1745 C C . SER A 1 216 ? -14.907 71.417 14.839 1.00 37.58 216 SER A C 1
ATOM 1746 O O . SER A 1 216 ? -15.941 71.786 15.426 1.00 37.51 216 SER A O 1
ATOM 1749 N N . MET A 1 217 ? -14.669 71.666 13.552 1.00 34.78 217 MET A N 1
ATOM 1750 C CA . MET A 1 217 ? -15.579 72.497 12.751 1.00 32.45 217 MET A CA 1
ATOM 1751 C C . MET A 1 217 ? -16.856 71.795 12.339 1.00 30.10 217 MET A C 1
ATOM 1752 O O . MET A 1 217 ? -17.845 72.473 12.088 1.00 28.84 217 MET A O 1
ATOM 1757 N N . TYR A 1 218 ? -16.818 70.459 12.253 1.00 29.78 218 TYR A N 1
ATOM 1758 C CA . TYR A 1 218 ? -17.922 69.656 11.690 1.00 28.81 218 TYR A CA 1
ATOM 1759 C C . TYR A 1 218 ? -18.774 68.924 12.723 1.00 29.87 218 TYR A C 1
ATOM 1760 O O . TYR A 1 218 ? -19.859 68.457 12.396 1.00 29.90 218 TYR A O 1
ATOM 1769 N N . LEU A 1 219 ? -18.331 68.852 13.972 1.00 32.15 219 LEU A N 1
ATOM 1770 C CA A LEU A 1 219 ? -19.074 68.077 14.962 0.50 34.10 219 LEU A CA 1
ATOM 1771 C CA B LEU A 1 219 ? -19.058 68.098 14.999 0.50 34.02 219 LEU A CA 1
ATOM 1772 C C . LEU A 1 219 ? -20.531 68.518 15.104 1.00 32.98 219 LEU A C 1
ATOM 1773 O O . LEU A 1 219 ? -21.432 67.675 15.101 1.00 33.54 219 LEU A O 1
ATOM 1782 N N . HIS A 1 220 ? -20.768 69.819 15.270 1.00 32.30 220 HIS A N 1
ATOM 1783 C CA . HIS A 1 220 ? -22.147 70.326 15.468 1.00 31.43 220 HIS A CA 1
ATOM 1784 C C . HIS A 1 220 ? -23.000 70.056 14.231 1.00 29.55 220 HIS A C 1
ATOM 1785 O O . HIS A 1 220 ? -24.117 69.574 14.350 1.00 30.35 220 HIS A O 1
ATOM 1792 N N . TYR A 1 221 ? -22.455 70.374 13.053 1.00 27.89 221 TYR A N 1
ATOM 1793 C CA . TYR A 1 221 ? -23.138 70.165 11.776 1.00 26.46 221 TYR A CA 1
ATOM 1794 C C . TYR A 1 221 ? -23.477 68.701 11.534 1.00 26.55 221 TYR A C 1
ATOM 1795 O O . TYR A 1 221 ? -24.570 68.376 11.057 1.00 27.01 221 TYR A O 1
ATOM 1804 N N . ARG A 1 222 ? -22.551 67.811 11.872 1.00 27.32 222 ARG A N 1
ATOM 1805 C CA . ARG A 1 222 ? -22.795 66.378 11.738 1.00 28.63 222 ARG A CA 1
ATOM 1806 C C . ARG A 1 222 ? -23.952 65.888 12.631 1.00 30.92 222 ARG A C 1
ATOM 1807 O O . ARG A 1 222 ? -24.842 65.133 12.186 1.00 31.94 222 ARG A O 1
ATOM 1815 N N . GLN A 1 223 ? -23.960 66.311 13.896 1.00 32.31 223 GLN A N 1
ATOM 1816 C CA . GLN A 1 223 ? -25.052 65.945 14.790 1.00 34.81 223 GLN A CA 1
ATOM 1817 C C . GLN A 1 223 ? -26.400 66.420 14.243 1.00 32.79 223 GLN A C 1
ATOM 1818 O O . GLN A 1 223 ? -27.380 65.665 14.254 1.00 33.90 223 GLN A O 1
ATOM 1824 N N . TYR A 1 224 ? -26.450 67.660 13.746 1.00 30.67 224 TYR A N 1
ATOM 1825 C CA . TYR A 1 224 ? -27.705 68.219 13.277 1.00 29.95 224 TYR A CA 1
ATOM 1826 C C . TYR A 1 224 ? -28.133 67.504 12.003 1.00 29.95 224 TYR A C 1
ATOM 1827 O O . TYR A 1 224 ? -29.301 67.139 11.833 1.00 29.66 224 TYR A O 1
ATOM 1836 N N . SER A 1 225 ? -27.183 67.323 11.092 1.00 28.99 225 SER A N 1
ATOM 1837 C CA . SER A 1 225 ? -27.514 66.710 9.800 1.00 29.21 225 SER A CA 1
ATOM 1838 C C . SER A 1 225 ? -28.087 65.303 9.959 1.00 31.74 225 SER A C 1
ATOM 1839 O O . SER A 1 225 ? -29.026 64.901 9.248 1.00 32.28 225 SER A O 1
ATOM 1842 N N . SER A 1 226 ? -27.538 64.557 10.909 1.00 33.67 226 SER A N 1
ATOM 1843 C CA . SER A 1 226 ? -27.993 63.201 11.169 1.00 37.40 226 SER A CA 1
ATOM 1844 C C . SER A 1 226 ? -29.346 63.147 11.876 1.00 39.77 226 SER A C 1
ATOM 1845 O O . SER A 1 226 ? -30.198 62.308 11.552 1.00 41.72 226 SER A O 1
ATOM 1848 N N . THR A 1 227 ? -29.560 64.042 12.834 1.00 40.56 227 THR A N 1
ATOM 1849 C CA . THR A 1 227 ? -30.779 64.011 13.641 1.00 44.49 227 THR A CA 1
ATOM 1850 C C . THR A 1 227 ? -32.008 64.637 12.977 1.00 43.57 227 THR A C 1
ATOM 1851 O O . THR A 1 227 ? -33.135 64.171 13.188 1.00 45.30 227 THR A O 1
ATOM 1855 N N . VAL A 1 228 ? -31.810 65.696 12.198 1.00 40.58 228 VAL A N 1
ATOM 1856 C CA . VAL A 1 228 ? -32.925 66.443 11.607 1.00 41.44 228 VAL A CA 1
ATOM 1857 C C . VAL A 1 228 ? -33.157 66.059 10.165 1.00 40.92 228 VAL A C 1
ATOM 1858 O O . VAL A 1 228 ? -34.266 65.673 9.772 1.00 42.60 228 VAL A O 1
ATOM 1862 N N . GLN A 1 229 ? -32.099 66.159 9.371 1.00 39.21 229 GLN A N 1
ATOM 1863 C CA A GLN A 1 229 ? -32.162 65.909 7.941 0.50 39.33 229 GLN A CA 1
ATOM 1864 C CA B GLN A 1 229 ? -32.231 65.903 7.942 0.50 39.37 229 GLN A CA 1
ATOM 1865 C C . GLN A 1 229 ? -32.108 64.408 7.625 1.00 40.84 229 GLN A C 1
ATOM 1866 O O . GLN A 1 229 ? -32.367 63.983 6.491 1.00 41.30 229 GLN A O 1
ATOM 1877 N N . LYS A 1 230 ? -31.775 63.609 8.643 1.00 41.17 230 LYS A N 1
ATOM 1878 C CA A LYS A 1 230 ? -31.745 62.148 8.529 0.50 43.58 230 LYS A CA 1
ATOM 1879 C CA B LYS A 1 230 ? -31.728 62.147 8.532 0.50 43.48 230 LYS A CA 1
ATOM 1880 C C . LYS A 1 230 ? -30.673 61.688 7.528 1.00 42.94 230 LYS A C 1
ATOM 1881 O O . LYS A 1 230 ? -30.820 60.644 6.884 1.00 45.58 230 LYS A O 1
ATOM 1892 N N . ILE A 1 231 ? -29.604 62.471 7.408 1.00 39.20 231 ILE A N 1
ATOM 1893 C CA . ILE A 1 231 ? -28.470 62.122 6.566 1.00 38.89 231 ILE A CA 1
ATOM 1894 C C . ILE A 1 231 ? -27.609 61.147 7.362 1.00 40.33 231 ILE A C 1
ATOM 1895 O O . ILE A 1 231 ? -27.464 61.295 8.584 1.00 39.23 231 ILE A O 1
ATOM 1900 N N . ASN A 1 232 ? -27.048 60.154 6.670 1.00 42.47 232 ASN A N 1
ATOM 1901 C CA A ASN A 1 232 ? -26.189 59.176 7.332 0.50 44.09 232 ASN A CA 1
ATOM 1902 C CA B ASN A 1 232 ? -26.163 59.155 7.260 0.50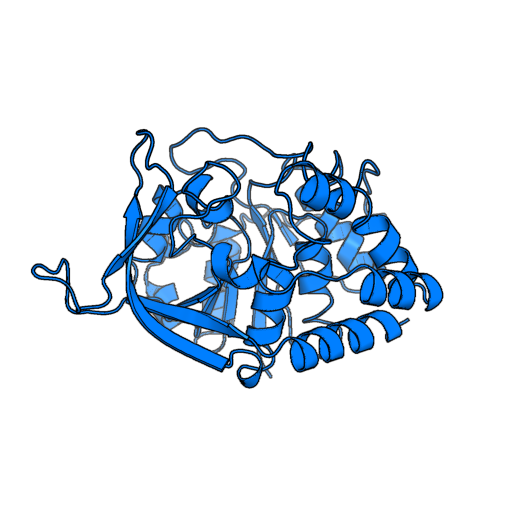 44.03 232 ASN A CA 1
ATOM 1903 C C . ASN A 1 232 ? -24.741 59.694 7.435 1.00 41.74 232 ASN A C 1
ATOM 1904 O O . ASN A 1 232 ? -23.824 59.243 6.748 1.00 43.31 232 ASN A O 1
ATOM 1913 N N . GLY A 1 233 ? -24.562 60.660 8.336 1.00 37.88 233 GLY A N 1
ATOM 1914 C CA . GLY A 1 233 ? -23.293 61.330 8.572 1.00 35.98 233 GLY A CA 1
ATOM 1915 C C . GLY A 1 233 ? -23.477 62.830 8.375 1.00 32.75 233 GLY A C 1
ATOM 1916 O O . GLY A 1 233 ? -24.401 63.436 8.931 1.00 33.19 233 GLY A O 1
ATOM 1917 N N . HIS A 1 234 ? -22.578 63.450 7.613 1.00 29.94 234 HIS A N 1
ATOM 1918 C CA . HIS A 1 234 ? -22.734 64.853 7.257 1.00 27.33 234 HIS A CA 1
ATOM 1919 C C . HIS A 1 234 ? -22.407 65.030 5.780 1.00 25.78 234 HIS A C 1
ATOM 1920 O O . HIS A 1 234 ? -21.628 64.259 5.206 1.00 27.17 234 HIS A O 1
ATOM 1927 N N . PRO A 1 235 ? -23.024 66.036 5.166 1.00 27.82 235 PRO A N 1
ATOM 1928 C CA . PRO A 1 235 ? -22.758 66.288 3.755 1.00 27.07 235 PRO A CA 1
ATOM 1929 C C . PRO A 1 235 ? -21.662 67.337 3.534 1.00 26.10 235 PRO A C 1
ATOM 1930 O O . PRO A 1 235 ? -21.289 68.057 4.461 1.00 26.07 235 PRO A O 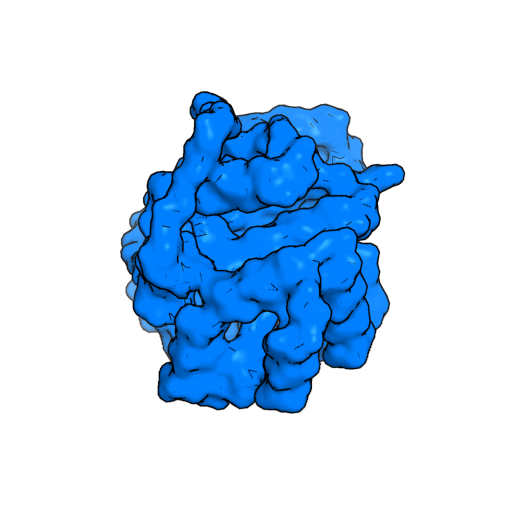1
ATOM 1934 N N . HIS A 1 236 ? -21.182 67.424 2.286 1.00 25.01 236 HIS A N 1
ATOM 1935 C CA . HIS A 1 236 ? -20.153 68.386 1.864 1.00 24.59 236 HIS A CA 1
ATOM 1936 C C . HIS A 1 236 ? -20.645 69.154 0.619 1.00 23.69 236 HIS A C 1
ATOM 1937 O O . HIS A 1 236 ? -20.076 69.026 -0.472 1.00 24.77 236 HIS A O 1
ATOM 1944 N N . PRO A 1 237 ? -21.711 69.956 0.771 1.00 22.01 237 PRO A N 1
ATOM 1945 C CA . PRO A 1 237 ? -22.263 70.629 -0.404 1.00 21.66 237 PRO A CA 1
ATOM 1946 C C . PRO A 1 237 ? -21.246 71.515 -1.121 1.00 21.72 237 PRO A C 1
ATOM 1947 O O . PRO A 1 237 ? -21.100 71.449 -2.365 1.00 21.90 237 PRO A O 1
ATOM 1951 N N . ASP A 1 238 ? -20.558 72.369 -0.376 1.00 21.38 238 ASP A N 1
ATOM 1952 C CA . ASP A 1 238 ? -19.602 73.314 -0.968 1.00 21.49 238 ASP A CA 1
ATOM 1953 C C . ASP A 1 238 ? -18.285 72.647 -1.352 1.00 22.41 238 ASP A C 1
ATOM 1954 O O . ASP A 1 238 ? -17.721 72.946 -2.407 1.00 22.39 238 ASP A O 1
ATOM 1959 N N . ALA A 1 239 ? -17.807 71.723 -0.527 1.00 22.31 239 ALA A N 1
ATOM 1960 C CA . ALA A 1 239 ? -16.544 71.068 -0.816 1.00 23.97 239 ALA A CA 1
ATOM 1961 C C . ALA A 1 239 ? -16.627 70.165 -2.051 1.00 24.42 239 ALA A C 1
ATOM 1962 O O . ALA A 1 239 ? -15.663 70.066 -2.808 1.00 25.64 239 ALA A O 1
ATOM 1964 N N . ILE A 1 240 ? -17.782 69.534 -2.275 1.00 23.89 240 ILE A N 1
ATOM 1965 C CA . ILE A 1 240 ? -18.004 68.784 -3.514 1.00 24.40 240 ILE A CA 1
ATOM 1966 C C . ILE A 1 240 ? -18.015 69.712 -4.731 1.00 24.02 240 ILE A C 1
ATOM 1967 O O . ILE A 1 240 ? -17.391 69.401 -5.767 1.00 24.44 240 ILE A O 1
ATOM 1972 N N . THR A 1 241 ? -18.707 70.851 -4.617 1.00 21.81 241 THR A N 1
ATOM 1973 C CA . THR A 1 241 ? -18.748 71.825 -5.703 1.00 21.92 241 THR A CA 1
ATOM 1974 C C . THR A 1 241 ? -17.325 72.267 -6.055 1.00 22.39 241 THR A C 1
ATOM 1975 O O . THR A 1 241 ? -16.942 72.321 -7.219 1.00 23.25 241 THR A O 1
ATOM 1979 N N . THR A 1 242 ? -16.554 72.581 -5.026 1.00 22.84 242 THR A N 1
ATOM 1980 C CA . THR A 1 242 ? -15.170 73.031 -5.175 1.00 22.87 242 THR A CA 1
ATOM 1981 C C . THR A 1 242 ? -14.275 71.948 -5.794 1.00 24.62 242 THR A C 1
ATOM 1982 O O . THR A 1 242 ? -13.443 72.221 -6.664 1.00 25.83 242 THR A O 1
ATOM 1986 N N . ALA A 1 243 ? -14.448 70.715 -5.331 1.00 25.14 243 ALA A N 1
ATOM 1987 C CA . ALA A 1 243 ? -13.666 69.583 -5.845 1.00 26.01 243 ALA A CA 1
ATOM 1988 C C . ALA A 1 243 ? -13.930 69.390 -7.335 1.00 27.12 243 ALA A C 1
ATOM 1989 O O . ALA A 1 243 ? -12.999 69.127 -8.091 1.00 27.98 243 ALA A O 1
ATOM 1991 N N . ILE A 1 244 ? -15.190 69.514 -7.748 1.00 26.13 244 ILE A N 1
ATOM 1992 C CA . ILE A 1 244 ? -15.548 69.393 -9.172 1.00 26.88 244 ILE A CA 1
ATOM 1993 C C . ILE A 1 244 ? -14.954 70.577 -9.954 1.00 27.04 244 ILE A C 1
ATOM 1994 O O . ILE A 1 244 ? -14.468 70.415 -11.092 1.00 28.49 244 ILE A O 1
ATOM 1999 N N . ALA A 1 245 ? -14.968 71.783 -9.369 1.00 25.23 245 ALA A N 1
ATOM 2000 C CA . ALA A 1 245 ? -14.342 72.936 -10.054 1.00 25.79 245 ALA A CA 1
ATOM 2001 C C . ALA A 1 245 ? -12.856 72.688 -10.312 1.00 27.28 245 ALA A C 1
ATOM 2002 O O . ALA A 1 245 ? -12.337 72.961 -11.399 1.00 28.38 245 ALA A O 1
ATOM 2004 N N . ILE A 1 246 ? -12.173 72.093 -9.344 1.00 27.64 246 ILE A N 1
ATOM 2005 C CA . ILE A 1 246 ? -10.746 71.752 -9.479 1.00 29.83 246 ILE A CA 1
ATOM 2006 C C . ILE A 1 246 ? -10.496 70.611 -10.475 1.00 31.45 246 ILE A C 1
ATOM 2007 O O . ILE A 1 246 ? -9.605 70.712 -11.346 1.00 33.12 246 ILE A O 1
ATOM 2012 N N . ASP A 1 247 ? -11.269 69.536 -10.339 1.00 31.90 247 ASP A N 1
ATOM 2013 C CA . ASP A 1 247 ? -11.144 68.321 -11.165 1.00 34.05 247 ASP A CA 1
ATOM 2014 C C . ASP A 1 247 ? -12.521 67.878 -11.646 1.00 34.03 247 ASP A C 1
ATOM 2015 O O . ASP A 1 247 ? -13.275 67.249 -10.911 1.00 33.18 247 ASP A O 1
ATOM 2020 N N . GLY A 1 248 ? -12.845 68.205 -12.894 1.00 33.80 248 GLY A N 1
ATOM 2021 C CA . GLY A 1 248 ? -14.156 67.949 -13.438 1.00 33.97 248 GLY A CA 1
ATOM 2022 C C . GLY A 1 248 ? -14.538 66.483 -13.536 1.00 35.36 248 GLY A C 1
ATOM 2023 O O . GLY A 1 248 ? -15.735 66.166 -13.619 1.00 34.59 248 GLY A O 1
ATOM 2024 N N . SER A 1 249 ? -13.544 65.584 -13.560 1.00 36.92 249 SER A N 1
ATOM 2025 C CA . SER A 1 249 ? -13.826 64.142 -13.613 1.00 39.10 249 SER A CA 1
ATOM 2026 C C . SER A 1 249 ? -14.472 63.617 -12.321 1.00 38.25 249 SER A C 1
ATOM 2027 O O . SER A 1 249 ? -14.962 62.489 -12.287 1.00 39.89 249 SER A O 1
ATOM 2030 N N . ILE A 1 250 ? -14.495 64.429 -11.267 1.00 36.32 250 ILE A N 1
ATOM 2031 C CA . ILE A 1 250 ? -15.217 64.039 -10.043 1.00 35.71 250 ILE A CA 1
ATOM 2032 C C . ILE A 1 250 ? -16.724 63.969 -10.323 1.00 34.53 250 ILE A C 1
ATOM 2033 O O . ILE A 1 250 ? -17.415 63.110 -9.760 1.00 34.46 250 ILE A O 1
ATOM 2038 N N . ALA A 1 251 ? -17.224 64.816 -11.231 1.00 32.92 251 ALA A N 1
ATOM 2039 C CA . ALA A 1 251 ? -18.605 64.690 -11.724 1.00 32.76 251 ALA A CA 1
ATOM 2040 C C . ALA A 1 251 ? -18.697 63.558 -12.753 1.00 35.04 251 ALA A C 1
ATOM 2041 O O . ALA A 1 251 ? -17.927 63.508 -13.730 1.00 36.90 251 ALA A O 1
ATOM 2043 N N . THR A 1 252 ? -19.603 62.622 -12.515 1.00 35.21 252 THR A N 1
ATOM 2044 C CA . THR A 1 252 ? -19.738 61.449 -13.387 1.00 37.80 252 THR A CA 1
ATOM 2045 C C . THR A 1 252 ? -21.003 61.433 -14.266 1.00 38.08 252 THR A C 1
ATOM 2046 O O . THR A 1 252 ? -21.107 60.609 -15.186 1.00 40.45 252 THR A O 1
ATOM 2050 N N . ARG A 1 253 ? -21.952 62.324 -14.000 1.00 35.87 253 ARG A N 1
ATOM 2051 C CA . ARG A 1 253 ? -23.090 62.539 -14.887 1.00 35.80 253 ARG A CA 1
ATOM 2052 C C . ARG A 1 253 ? -23.485 64.024 -14.869 1.00 33.06 253 ARG A C 1
ATOM 2053 O O . ARG A 1 253 ? -23.630 64.609 -13.804 1.00 29.76 253 ARG A O 1
ATOM 2061 N N . ARG A 1 254 ? -23.616 64.626 -16.051 1.00 32.59 254 ARG A N 1
ATOM 2062 C CA . ARG A 1 254 ? -24.044 66.022 -16.202 1.00 31.33 254 ARG A CA 1
ATOM 2063 C C . ARG A 1 254 ? -25.111 66.123 -17.298 1.00 32.03 254 ARG A C 1
ATOM 2064 O O . ARG A 1 254 ? -25.068 65.353 -18.265 1.00 33.91 254 ARG A O 1
ATOM 2072 N N . GLU A 1 255 ? -26.040 67.065 -17.160 1.00 30.01 255 GLU A N 1
ATOM 2073 C CA . GLU A 1 255 ? -27.051 67.348 -18.188 1.00 31.47 255 GLU A CA 1
ATOM 2074 C C . GLU A 1 255 ? -27.205 68.846 -18.347 1.00 29.31 255 GLU A C 1
ATOM 2075 O O . GLU A 1 255 ? -27.302 69.565 -17.360 1.00 28.17 255 GLU A O 1
ATOM 2081 N N . LYS A 1 256 ? -27.279 69.337 -19.572 1.00 29.37 256 LYS A N 1
ATOM 2082 C CA . LYS A 1 256 ? -27.589 70.739 -19.784 1.00 28.32 256 LYS A CA 1
ATOM 2083 C C . LYS A 1 256 ? -29.104 70.891 -19.880 1.00 28.07 256 LYS A C 1
ATOM 2084 O O . LYS A 1 256 ? -29.749 70.293 -20.751 1.00 31.18 256 LYS A O 1
ATOM 2090 N N . ARG A 1 257 ? -29.669 71.704 -18.991 1.00 25.94 257 ARG A N 1
ATOM 2091 C CA . ARG A 1 257 ? -31.117 71.839 -18.878 1.00 25.47 257 ARG A CA 1
ATOM 2092 C C . ARG A 1 257 ? -31.531 73.289 -18.691 1.00 23.72 257 ARG A C 1
ATOM 2093 O O . ARG A 1 257 ? -30.665 74.155 -18.527 1.00 23.46 257 ARG A O 1
ATOM 2101 N N . PHE A 1 258 ? -32.839 73.558 -18.731 1.00 23.04 258 PHE A N 1
ATOM 2102 C CA . PHE A 1 258 ? -33.377 74.891 -18.535 1.00 22.71 258 PHE A CA 1
ATOM 2103 C C . PHE A 1 258 ? -33.947 74.992 -17.107 1.00 21.86 258 PHE A C 1
ATOM 2104 O O . PHE A 1 258 ? -34.895 74.259 -16.761 1.00 22.44 258 PHE A O 1
ATOM 2112 N N . VAL A 1 259 ? -33.337 75.862 -16.305 1.00 20.75 259 VAL A N 1
ATOM 2113 C CA . VAL A 1 259 ? -33.689 76.027 -14.868 1.00 19.90 259 VAL A CA 1
ATOM 2114 C C . VAL A 1 259 ? -34.436 77.346 -14.679 1.00 19.35 259 VAL A C 1
ATOM 2115 O O . VAL A 1 259 ? -33.941 78.407 -15.086 1.00 21.07 259 VAL A O 1
ATOM 2119 N N . VAL A 1 260 ? -35.626 77.272 -14.052 1.00 18.79 260 VAL A N 1
ATOM 2120 C CA . VAL A 1 260 ? -36.404 78.441 -13.682 1.00 18.57 260 VAL A CA 1
ATOM 2121 C C . VAL A 1 260 ? -36.332 78.575 -12.154 1.00 17.64 260 VAL A C 1
ATOM 2122 O O . VAL A 1 260 ? -36.452 77.554 -11.483 1.00 19.74 260 VAL A O 1
ATOM 2126 N N . ILE A 1 261 ? -36.062 79.796 -11.683 1.00 17.82 261 ILE A N 1
ATOM 2127 C CA . ILE A 1 261 ? -36.037 80.069 -10.225 1.00 17.52 261 ILE A CA 1
ATOM 2128 C C . ILE A 1 261 ? -37.387 80.625 -9.819 1.00 18.84 261 ILE A C 1
ATOM 2129 O O . ILE A 1 261 ? -37.866 81.624 -10.370 1.00 19.27 261 ILE A O 1
ATOM 2134 N N . ASP A 1 262 ? -37.998 80.018 -8.805 1.00 18.10 262 ASP A N 1
ATOM 2135 C CA . ASP A 1 262 ? -39.230 80.568 -8.208 1.00 18.87 262 ASP A CA 1
ATOM 2136 C C . ASP A 1 262 ? -38.851 81.701 -7.232 1.00 18.98 262 ASP A C 1
ATOM 2137 O O . ASP A 1 262 ? -38.166 81.450 -6.222 1.00 18.27 262 ASP A O 1
ATOM 2142 N N . ASN A 1 263 ? -39.168 82.947 -7.605 1.00 18.61 263 ASN A N 1
ATOM 2143 C CA . ASN A 1 263 ? -38.866 84.122 -6.777 1.00 19.11 263 ASN A CA 1
ATOM 2144 C C . ASN A 1 263 ? -40.123 84.753 -6.187 1.00 19.70 263 ASN A C 1
ATOM 2145 O O . ASN A 1 263 ? -40.169 85.959 -5.927 1.00 20.79 263 ASN A O 1
ATOM 2150 N N . THR A 1 264 ? -41.154 83.930 -5.992 1.00 20.83 264 THR A N 1
ATOM 2151 C CA . THR A 1 264 ? -42.338 84.378 -5.283 1.00 21.86 264 THR A CA 1
ATOM 2152 C C . THR A 1 264 ? -42.101 84.332 -3.773 1.00 22.96 264 THR A C 1
ATOM 2153 O O . THR A 1 264 ? -41.108 83.785 -3.305 1.00 21.80 264 THR A O 1
ATOM 2157 N N . ASP A 1 265 ? -43.050 84.905 -3.036 1.00 25.98 265 ASP A N 1
ATOM 2158 C CA . ASP A 1 265 ? -43.142 84.740 -1.589 1.00 27.88 265 ASP A CA 1
ATOM 2159 C C . ASP A 1 265 ? -44.154 83.641 -1.201 1.00 27.75 265 ASP A C 1
ATOM 2160 O O . ASP A 1 265 ? -44.631 83.580 -0.048 1.00 29.21 265 ASP A O 1
ATOM 2165 N N . ASN A 1 266 ? -44.487 82.780 -2.157 1.00 25.41 266 ASN A N 1
ATOM 2166 C CA . ASN A 1 266 ? -45.395 81.690 -1.921 1.00 25.22 266 ASN A CA 1
ATOM 2167 C C . ASN A 1 266 ? -44.637 80.480 -1.327 1.00 23.11 266 ASN A C 1
ATOM 2168 O O . ASN A 1 266 ? -43.415 80.503 -1.116 1.00 21.73 266 ASN A O 1
ATOM 2173 N N . ILE A 1 267 ? -45.364 79.395 -1.098 1.00 23.22 267 ILE A N 1
ATOM 2174 C CA . ILE A 1 267 ? -44.783 78.191 -0.545 1.00 23.34 267 ILE A CA 1
ATOM 2175 C C . ILE A 1 267 ? -43.602 77.592 -1.363 1.00 21.57 267 ILE A C 1
ATOM 2176 O O . ILE A 1 267 ? -42.734 76.938 -0.811 1.00 21.09 267 ILE A O 1
ATOM 2181 N N . THR A 1 268 ? -43.604 77.827 -2.685 1.00 19.86 268 THR A N 1
ATOM 2182 C CA . THR A 1 268 ? -42.616 77.333 -3.622 1.00 18.85 268 THR A CA 1
ATOM 2183 C C . THR A 1 268 ? -41.386 78.251 -3.748 1.00 17.62 268 THR A C 1
ATOM 2184 O O . THR A 1 268 ? -40.482 77.986 -4.550 1.00 17.43 268 THR A O 1
ATOM 2188 N N . ARG A 1 269 ? -41.315 79.305 -2.925 1.00 17.99 269 ARG A N 1
ATOM 2189 C CA . ARG A 1 269 ? -40.176 80.211 -2.930 1.00 17.55 269 ARG A CA 1
ATOM 2190 C C . A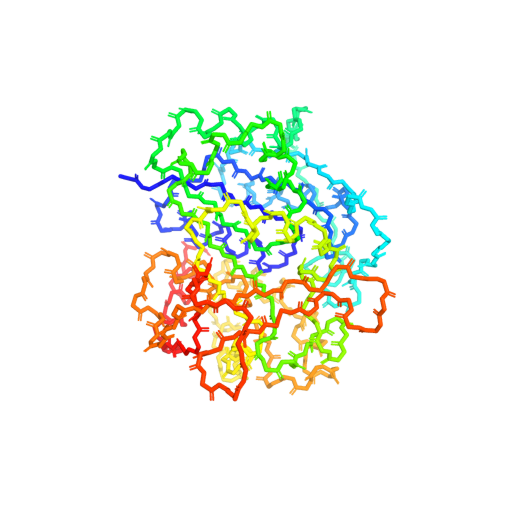RG A 1 269 ? -38.861 79.448 -2.967 1.00 17.62 269 ARG A C 1
ATOM 2191 O O . ARG A 1 269 ? -38.629 78.550 -2.152 1.00 17.39 269 ARG A O 1
ATOM 2199 N N . GLY A 1 270 ? -37.974 79.847 -3.874 1.00 16.99 270 GLY A N 1
ATOM 2200 C CA . GLY A 1 270 ? -36.636 79.286 -3.910 1.00 16.07 270 GLY A CA 1
ATOM 2201 C C . GLY A 1 270 ? -36.451 77.982 -4.636 1.00 15.84 270 GLY A C 1
ATOM 2202 O O . GLY A 1 270 ? -35.315 77.518 -4.757 1.00 16.84 270 GLY A O 1
ATOM 2203 N N . MET A 1 271 ? -37.532 77.408 -5.165 1.00 16.17 271 MET A N 1
ATOM 2204 C CA . MET A 1 271 ? -37.405 76.188 -5.957 1.00 16.93 271 MET A CA 1
ATOM 2205 C C . MET A 1 271 ? -36.645 76.427 -7.251 1.00 17.09 271 MET A C 1
ATOM 2206 O O . MET A 1 271 ? -36.713 77.509 -7.853 1.00 17.57 271 MET A O 1
ATOM 2211 N N . THR A 1 272 ? -35.852 75.430 -7.600 1.00 17.35 272 THR A N 1
ATOM 2212 C CA . THR A 1 272 ? -35.215 75.332 -8.942 1.00 17.13 272 THR A CA 1
ATOM 2213 C C . THR A 1 272 ? -36.026 74.323 -9.765 1.00 18.09 272 THR A C 1
ATOM 2214 O O . THR A 1 272 ? -35.994 73.106 -9.508 1.00 19.31 272 THR A O 1
ATOM 2218 N N . LEU A 1 273 ? -36.767 74.845 -10.749 1.00 18.84 273 LEU A N 1
ATOM 2219 C CA . LEU A 1 273 ? -37.697 74.061 -11.584 1.00 19.18 273 LEU A CA 1
ATOM 2220 C C . LEU A 1 273 ? -36.983 73.745 -12.903 1.00 20.09 273 LEU A C 1
ATOM 2221 O O . LEU A 1 273 ? -36.646 74.662 -13.628 1.00 21.72 273 LEU A O 1
ATOM 2226 N N . VAL A 1 274 ? -36.791 72.454 -13.159 1.00 20.39 274 VAL A N 1
ATOM 2227 C CA . VAL A 1 274 ? -35.888 72.023 -14.244 1.00 22.10 274 VAL A CA 1
ATOM 2228 C C . VAL A 1 274 ? -36.652 71.370 -15.408 1.00 21.76 274 VAL A C 1
ATOM 2229 O O . VAL A 1 274 ? -37.323 70.345 -15.233 1.00 22.46 274 VAL A O 1
ATOM 2233 N N . ASP A 1 275 ? -36.567 71.992 -16.591 1.00 22.25 275 ASP A N 1
ATOM 2234 C CA . ASP A 1 275 ? -37.105 71.439 -17.831 1.00 22.83 275 ASP A CA 1
ATOM 2235 C C . ASP A 1 275 ? -36.040 70.523 -18.423 1.00 24.02 275 ASP A C 1
ATOM 2236 O O . ASP A 1 275 ? -34.929 70.979 -18.744 1.00 23.74 275 ASP A O 1
ATOM 2241 N N . ARG A 1 276 ? -36.391 69.246 -18.576 1.00 25.45 276 ARG A N 1
ATOM 2242 C CA . ARG A 1 276 ? -35.520 68.203 -19.117 1.00 27.32 276 ARG A CA 1
ATOM 2243 C C . ARG A 1 276 ? -35.809 67.957 -20.609 1.00 29.50 276 ARG A C 1
ATOM 2244 O O . ARG A 1 276 ? -35.197 67.057 -21.229 1.00 31.58 276 ARG A O 1
ATOM 2252 N N . PHE A 1 277 ? -36.763 68.713 -21.176 1.00 29.66 277 PHE A N 1
ATOM 2253 C CA . PHE A 1 277 ? -37.186 68.597 -22.588 1.00 31.71 277 PHE A CA 1
ATOM 2254 C C . PHE A 1 277 ? -37.857 67.246 -22.901 1.00 33.85 277 PHE A C 1
ATOM 2255 O O . PHE A 1 277 ? -37.864 66.804 -24.057 1.00 36.96 277 PHE A O 1
ATOM 2263 N N . ASP A 1 278 ? -38.424 66.602 -21.881 1.00 33.21 278 ASP A N 1
ATOM 2264 C CA . ASP A 1 278 ? -39.055 65.277 -21.995 1.00 34.80 278 ASP A CA 1
ATOM 2265 C C . ASP A 1 278 ? -40.528 65.258 -21.562 1.00 33.82 278 ASP A C 1
ATOM 2266 O O . ASP A 1 278 ? -41.110 64.192 -21.366 1.00 36.10 278 ASP A O 1
ATOM 2271 N N . ALA A 1 279 ? -41.138 66.418 -21.375 1.00 31.75 279 ALA A N 1
ATOM 2272 C CA . ALA A 1 279 ? -42.547 66.461 -20.984 1.00 30.55 279 ALA A CA 1
ATOM 2273 C C . ALA A 1 279 ? -43.453 66.829 -22.150 1.00 32.04 279 ALA A C 1
ATOM 2274 O O . ALA A 1 279 ? -42.966 67.119 -23.269 1.00 34.48 279 ALA A O 1
ATOM 2276 N N . ASP A 1 280 ? -44.769 66.742 -21.925 1.00 31.71 280 ASP A N 1
ATOM 2277 C CA . ASP A 1 280 ? -45.772 67.012 -22.991 1.00 32.92 280 ASP A CA 1
ATOM 2278 C C . ASP A 1 280 ? -45.842 68.494 -23.336 1.00 33.53 280 ASP A C 1
ATOM 2279 O O . ASP A 1 280 ? -46.347 68.861 -24.405 1.00 36.63 280 ASP A O 1
ATOM 2284 N N . THR A 1 281 ? -45.362 69.342 -22.433 1.00 31.57 281 THR A N 1
ATOM 2285 C CA . THR A 1 281 ? -45.160 70.757 -22.678 1.00 31.77 281 THR A CA 1
ATOM 2286 C C . THR A 1 281 ? -43.750 71.126 -22.210 1.00 32.14 281 THR A C 1
ATOM 2287 O O . THR A 1 281 ? -43.098 70.377 -21.464 1.00 32.03 281 THR A O 1
ATOM 2291 N N . SER A 1 282 ? -43.270 72.277 -22.661 1.00 33.45 282 SER A N 1
ATOM 2292 C CA . SER A 1 282 ? -41.914 72.718 -22.340 1.00 32.97 282 SER A CA 1
ATOM 2293 C C . SER A 1 282 ? -41.921 74.234 -22.208 1.00 31.97 282 SER A C 1
ATOM 2294 O O . SER A 1 282 ? -42.722 74.939 -22.843 1.00 33.59 282 SER A O 1
ATOM 2297 N N . TRP A 1 283 ? -41.075 74.734 -21.327 1.00 30.25 283 TRP A N 1
ATOM 2298 C CA . TRP A 1 283 ? -41.018 76.152 -21.057 1.00 28.93 283 TRP A CA 1
ATOM 2299 C C . TRP A 1 283 ? -40.057 76.872 -21.999 1.00 29.71 283 TRP A C 1
ATOM 2300 O O . TRP A 1 283 ? -40.325 78.005 -22.439 1.00 31.77 283 TRP A O 1
ATOM 2311 N N . SER A 1 284 ? -38.928 76.222 -22.272 1.00 29.56 284 SER A N 1
ATOM 2312 C CA . SER A 1 284 ? -37.921 76.706 -23.215 1.00 30.01 284 SER A CA 1
ATOM 2313 C C . SER A 1 284 ? -37.108 75.529 -23.711 1.00 31.88 284 SER A C 1
ATOM 2314 O O . SER A 1 284 ? -36.937 74.542 -22.987 1.00 33.02 284 SER A O 1
ATOM 2317 N N . ASP A 1 285 ? -36.575 75.628 -24.923 1.00 32.09 285 ASP A N 1
ATOM 2318 C CA . ASP A 1 285 ? -35.608 74.644 -25.401 1.00 33.59 285 ASP A CA 1
ATOM 2319 C C . ASP A 1 285 ? -34.159 75.097 -25.294 1.00 32.56 285 ASP A C 1
ATOM 2320 O O . ASP A 1 285 ? -33.274 74.441 -25.828 1.00 34.05 285 ASP A O 1
ATOM 2325 N N . LYS A 1 286 ? -33.920 76.191 -24.582 1.00 30.87 286 LYS A N 1
ATOM 2326 C CA . LYS A 1 286 ? -32.603 76.765 -24.463 1.00 29.95 286 LYS A CA 1
ATOM 2327 C C . LYS A 1 286 ? -32.042 76.497 -23.068 1.00 28.69 286 LYS A C 1
ATOM 2328 O O . LYS A 1 286 ? -32.474 77.131 -22.114 1.00 28.71 286 LYS A O 1
ATOM 2334 N N . PRO A 1 287 ? -31.106 75.557 -22.953 1.00 27.41 287 PRO A N 1
ATOM 2335 C CA . PRO A 1 287 ? -30.542 75.355 -21.605 1.00 26.67 287 PRO A CA 1
ATOM 2336 C C . PRO A 1 287 ? -29.801 76.579 -21.080 1.00 26.18 287 PRO A C 1
ATOM 2337 O O . PRO A 1 287 ? -29.195 77.328 -21.834 1.00 27.35 287 PRO A O 1
ATOM 2341 N N . ASN A 1 288 ? -29.829 76.757 -19.759 1.00 23.97 288 ASN A N 1
ATOM 2342 C CA . ASN A 1 288 ? -29.085 77.827 -19.099 1.00 24.41 288 ASN A CA 1
ATOM 2343 C C . ASN A 1 288 ? -28.133 77.329 -18.003 1.00 24.46 288 ASN A C 1
ATOM 2344 O O . ASN A 1 288 ? -27.438 78.141 -17.384 1.00 25.35 288 ASN A O 1
ATOM 2349 N N . ALA A 1 289 ? -28.039 76.028 -17.786 1.00 23.92 289 ALA A N 1
ATOM 2350 C CA . ALA A 1 289 ? -27.143 75.493 -16.751 1.00 23.80 289 ALA A CA 1
ATOM 2351 C C . ALA A 1 289 ? -26.792 74.059 -17.013 1.00 24.72 289 ALA A C 1
ATOM 2352 O O . ALA A 1 289 ? -27.628 73.289 -17.480 1.00 26.81 289 ALA A O 1
ATOM 2354 N N . GLU A 1 290 ? -25.552 73.698 -16.714 1.00 23.72 290 GLU A N 1
ATOM 2355 C CA . GLU A 1 290 ? -25.123 72.320 -16.730 1.00 24.80 290 GLU A CA 1
ATOM 2356 C C . GLU A 1 290 ? -25.264 71.819 -15.312 1.00 24.46 290 GLU A C 1
ATOM 2357 O O . GLU A 1 290 ? -24.630 72.371 -14.413 1.00 24.95 290 GLU A O 1
ATOM 2363 N N . ILE A 1 291 ? -26.065 70.793 -15.125 1.00 23.34 291 ILE A N 1
ATOM 2364 C CA . ILE A 1 291 ? -26.367 70.290 -13.782 1.00 22.62 291 ILE A CA 1
ATOM 2365 C C . ILE A 1 291 ? -25.621 68.976 -13.538 1.00 23.77 291 ILE A C 1
ATOM 2366 O O . ILE A 1 291 ? -25.639 68.072 -14.367 1.00 24.97 291 ILE A O 1
ATOM 2371 N N . VAL A 1 292 ? -24.963 68.866 -12.375 1.00 23.16 292 VAL A N 1
ATOM 2372 C CA . VAL A 1 292 ? -24.285 67.636 -11.973 1.00 25.00 292 VAL A CA 1
ATOM 2373 C C . VAL A 1 292 ? -25.275 66.731 -11.245 1.00 25.81 292 VAL A C 1
ATOM 2374 O O . VAL A 1 292 ? -25.887 67.143 -10.253 1.00 25.23 292 VAL A O 1
ATOM 2378 N N . TYR A 1 293 ? -25.450 65.509 -11.743 1.00 26.93 293 TYR A N 1
ATOM 2379 C CA . TYR A 1 293 ? -26.407 64.558 -11.175 1.00 28.03 293 TYR A CA 1
ATOM 2380 C C . TYR A 1 293 ? -25.751 63.405 -10.411 1.00 29.85 293 TYR A C 1
ATOM 2381 O O . TYR A 1 293 ? -26.424 62.753 -9.614 1.00 31.28 293 TYR A O 1
ATOM 2390 N N . GLU A 1 294 ? -24.463 63.141 -10.649 1.00 30.26 294 GLU A N 1
ATOM 2391 C CA . GLU A 1 294 ? -23.719 62.075 -9.963 1.00 32.15 294 GLU A CA 1
ATOM 2392 C C . GLU A 1 294 ? -22.233 62.454 -9.820 1.00 32.37 294 GLU A C 1
ATOM 2393 O O . GLU A 1 294 ? -21.700 63.213 -10.650 1.00 31.31 294 GLU A O 1
ATOM 2399 N N . ILE A 1 295 ? -21.589 61.928 -8.774 1.00 32.63 295 ILE A N 1
ATOM 2400 C CA . ILE A 1 295 ? -20.146 62.083 -8.550 1.00 33.73 295 ILE A CA 1
ATOM 2401 C C . ILE A 1 295 ? -19.499 60.721 -8.245 1.00 35.83 295 ILE A C 1
ATOM 2402 O O . ILE A 1 295 ? -20.184 59.738 -7.958 1.00 36.07 295 ILE A O 1
ATOM 2407 N N . ASN A 1 296 ? -18.176 60.702 -8.348 1.00 36.97 296 ASN A N 1
ATOM 2408 C CA . ASN A 1 296 ? -17.343 59.594 -7.889 1.00 39.55 296 ASN A CA 1
ATOM 2409 C C . ASN A 1 296 ? -16.936 59.870 -6.443 1.00 38.94 296 ASN A C 1
ATOM 2410 O O . ASN A 1 296 ? -16.070 60.712 -6.187 1.00 38.12 296 ASN A O 1
ATOM 2415 N N . LYS A 1 297 ? -17.578 59.179 -5.493 1.00 39.09 297 LYS A N 1
ATOM 2416 C CA . LYS A 1 297 ? -17.340 59.429 -4.069 1.00 38.38 297 LYS A CA 1
ATOM 2417 C C . LYS A 1 297 ? -15.889 59.167 -3.677 1.00 39.66 297 LYS A C 1
ATOM 2418 O O . LYS A 1 297 ? -15.313 59.931 -2.891 1.00 38.26 297 LYS A O 1
ATOM 2424 N N . LYS A 1 298 ? -15.319 58.093 -4.209 1.00 44.67 298 LYS A N 1
ATOM 2425 C CA . LYS A 1 298 ? -13.956 57.706 -3.873 1.00 48.35 298 LYS A CA 1
ATOM 2426 C C . LYS A 1 298 ? -12.983 58.811 -4.262 1.00 46.51 298 LYS A C 1
ATOM 2427 O O . LYS A 1 298 ? -12.127 59.199 -3.465 1.00 46.44 298 LYS A O 1
ATOM 2433 N N . SER A 1 299 ? -13.141 59.338 -5.475 1.00 45.93 299 SER A N 1
ATOM 2434 C CA . SER A 1 299 ? -12.278 60.418 -5.952 1.00 45.81 299 SER A CA 1
ATOM 2435 C C . SER A 1 299 ? -12.422 61.675 -5.096 1.00 40.67 299 SER A C 1
ATOM 2436 O O . SER A 1 299 ? -11.425 62.329 -4.797 1.00 40.03 299 SER A O 1
ATOM 2439 N N . PHE A 1 300 ? -13.654 62.001 -4.703 1.00 37.14 300 PHE A N 1
ATOM 2440 C CA . PHE A 1 300 ? -13.885 63.164 -3.865 1.00 34.34 300 PHE A CA 1
ATOM 2441 C C . PHE A 1 300 ? -13.193 63.013 -2.512 1.00 34.19 300 PHE A C 1
ATOM 2442 O O . PHE A 1 300 ? -12.474 63.905 -2.068 1.00 34.14 300 PHE A O 1
ATOM 2450 N N . MET A 1 301 ? -13.380 61.869 -1.864 1.00 36.56 301 MET A N 1
ATOM 2451 C CA . MET A 1 301 ? -12.786 61.666 -0.540 1.00 37.49 301 MET A CA 1
ATOM 2452 C C . MET A 1 301 ? -11.264 61.617 -0.586 1.00 40.19 301 MET A C 1
ATOM 2453 O O . MET A 1 301 ? -10.600 61.988 0.371 1.00 40.54 301 MET A O 1
ATOM 2458 N N . GLU A 1 302 ? -10.706 61.186 -1.709 1.00 43.68 302 GLU A N 1
ATOM 2459 C CA . GLU A 1 302 ? -9.254 61.258 -1.882 1.00 48.27 302 GLU A CA 1
ATOM 2460 C C . GLU A 1 302 ? -8.747 62.713 -1.793 1.00 45.29 302 GLU A C 1
ATOM 2461 O O . GLU A 1 302 ? -7.690 62.955 -1.193 1.00 47.13 302 GLU A O 1
ATOM 2467 N N . LYS A 1 303 ? -9.498 63.665 -2.363 1.00 41.67 303 LYS A N 1
ATOM 2468 C CA . LYS A 1 303 ? -9.149 65.090 -2.268 1.00 40.41 303 LYS A CA 1
ATOM 2469 C C . LYS A 1 303 ? -9.254 65.573 -0.828 1.00 36.96 303 LYS A C 1
ATOM 2470 O O . LYS A 1 303 ? -8.444 66.376 -0.373 1.00 36.81 303 LYS A O 1
ATOM 2476 N N . ILE A 1 304 ? -10.261 65.087 -0.101 1.00 34.20 304 ILE A N 1
ATOM 2477 C CA . ILE A 1 304 ? -10.430 65.482 1.300 1.00 33.29 304 ILE A CA 1
ATOM 2478 C C . ILE A 1 304 ? -9.279 64.952 2.187 1.00 35.29 304 ILE A C 1
ATOM 2479 O O . ILE A 1 304 ? -8.672 65.705 2.955 1.00 35.31 304 ILE A O 1
ATOM 2484 N N . TYR A 1 305 ? -8.962 63.669 2.085 1.00 37.93 305 TYR A N 1
ATOM 2485 C CA . TYR A 1 305 ? -7.847 63.124 2.876 1.00 41.94 305 TYR A CA 1
ATOM 2486 C C . TYR A 1 305 ? -6.512 63.832 2.586 1.00 43.62 305 TYR A C 1
ATOM 2487 O O . TYR A 1 305 ? -5.706 64.069 3.495 1.00 45.12 305 TYR A O 1
ATOM 2496 N N . ASP A 1 306 ? -6.286 64.150 1.319 1.00 43.02 306 ASP A N 1
ATOM 2497 C CA . ASP A 1 306 ? -5.109 64.897 0.901 1.00 45.31 306 ASP A CA 1
ATOM 2498 C C . ASP A 1 306 ? -5.031 66.271 1.585 1.00 41.98 306 ASP A C 1
ATOM 2499 O O . ASP A 1 306 ? -3.970 66.674 2.083 1.00 44.66 306 ASP A O 1
ATOM 2504 N N . LEU A 1 307 ? -6.164 66.975 1.620 1.00 38.15 307 LEU A N 1
ATOM 2505 C CA . LEU A 1 307 ? -6.243 68.255 2.307 1.00 36.78 307 LEU A CA 1
ATOM 2506 C C . LEU A 1 307 ? -5.923 68.122 3.804 1.00 37.79 307 LEU A C 1
ATOM 2507 O O . LEU A 1 307 ? -5.206 68.944 4.366 1.00 38.63 307 LEU A O 1
ATOM 2512 N N . LEU A 1 308 ? -6.439 67.077 4.444 1.00 37.90 308 LEU A N 1
ATOM 2513 C CA . LEU A 1 308 ? -6.309 66.953 5.906 1.00 39.93 308 LEU A CA 1
ATOM 2514 C C . LEU A 1 308 ? -4.888 66.564 6.339 1.00 43.86 308 LEU A C 1
ATOM 2515 O O . LEU A 1 308 ? -4.516 66.715 7.508 1.00 47.42 308 LEU A O 1
ATOM 2520 N N . ASN A 1 309 ? -4.103 66.085 5.388 1.00 44.84 309 ASN A N 1
ATOM 2521 C CA . ASN A 1 309 ? -2.690 65.813 5.603 1.00 50.68 309 ASN A CA 1
ATOM 2522 C C . ASN A 1 309 ? -1.750 67.008 5.341 1.00 50.92 309 ASN A C 1
ATOM 2523 O O . ASN A 1 309 ? -0.544 66.867 5.455 1.00 56.01 309 ASN A O 1
ATOM 2528 N N . TRP A 1 310 ? -2.309 68.170 4.999 1.00 47.20 310 TRP A N 1
ATOM 2529 C CA . TRP A 1 310 ? -1.521 69.381 4.693 1.00 48.23 310 TRP A CA 1
ATOM 2530 C C . TRP A 1 310 ? -0.572 69.782 5.835 1.00 51.45 310 TRP A C 1
ATOM 2531 O O . TRP A 1 310 ? 0.636 69.984 5.639 1.00 55.92 310 TRP A O 1
ATOM 2542 N N . PHE A 1 311 ? -1.134 69.876 7.035 1.00 50.43 311 PHE A N 1
ATOM 2543 C CA . PHE A 1 311 ? -0.374 70.195 8.234 1.00 53.85 311 PHE A CA 1
ATOM 2544 C C . PHE A 1 311 ? -1.228 69.848 9.446 1.00 53.24 311 PHE A C 1
ATOM 2545 O O . PHE A 1 311 ? -2.440 69.660 9.277 1.00 50.39 311 PHE A O 1
#